Protein AF-A0A519PKG3-F1 (afdb_monomer)

Radius of gyration: 32.28 Å; Cα contacts (8 Å, |Δi|>4): 278; chains: 1; bounding box: 69×27×103 Å

Solvent-accessible surface area (backbone atoms only — not comparable to full-atom values): 12908 Å² total; per-residue (Å²): 133,55,73,67,53,54,51,46,27,53,50,30,43,50,53,39,48,53,52,44,51,49,43,50,50,53,38,64,75,35,68,84,43,87,82,62,65,50,59,44,69,46,70,46,79,36,66,55,98,88,40,82,60,27,41,43,61,76,46,57,41,67,73,72,56,71,65,60,49,53,50,49,38,48,51,41,20,49,51,40,53,50,50,55,51,49,55,55,48,50,57,54,51,59,68,40,48,51,78,90,39,87,84,16,58,55,36,45,55,54,52,31,56,52,29,46,52,56,19,65,78,40,73,83,43,63,69,40,49,50,51,26,51,51,43,48,50,51,47,52,54,49,52,50,53,45,54,53,50,49,50,52,52,50,54,52,50,54,53,50,49,48,56,46,38,55,50,45,36,53,40,27,46,53,43,32,54,35,24,54,51,23,21,54,23,53,76,71,69,45,80,31,50,69,49,51,40,54,35,50,53,47,50,54,56,42,14,50,74,39,63,59,42,78,43,81,39,96,67,37,43,50,33,33,21,36,81,90,63,53,73,37,25,61,88,56,49,45,82,70,85,128

Structure (mmCIF, N/CA/C/O backbone):
data_AF-A0A519PKG3-F1
#
_entry.id   AF-A0A519PKG3-F1
#
loop_
_atom_site.group_PDB
_atom_site.id
_atom_site.type_symbol
_atom_site.label_atom_id
_atom_site.label_alt_id
_atom_site.label_comp_id
_atom_site.label_asym_id
_atom_site.label_entity_id
_atom_site.label_seq_id
_atom_site.pdbx_PDB_ins_code
_atom_site.Cartn_x
_atom_site.Cartn_y
_atom_site.Cartn_z
_atom_site.occupancy
_atom_site.B_iso_or_equiv
_atom_site.auth_seq_id
_atom_site.auth_comp_id
_atom_site.auth_asym_id
_atom_site.auth_atom_id
_atom_site.pdbx_PDB_model_num
ATOM 1 N N . MET A 1 1 ? -38.457 -11.941 46.087 1.00 62.56 1 MET A N 1
ATOM 2 C CA . MET A 1 1 ? -37.784 -10.781 45.460 1.00 62.56 1 MET A CA 1
ATOM 3 C C . MET A 1 1 ? -38.172 -9.530 46.231 1.00 62.56 1 MET A C 1
ATOM 5 O O . MET A 1 1 ? -39.359 -9.345 46.461 1.00 62.56 1 MET A O 1
ATOM 9 N N . SER A 1 2 ? -37.214 -8.719 46.686 1.00 83.69 2 SER A N 1
ATOM 10 C CA . SER A 1 2 ? -37.512 -7.423 47.317 1.00 83.69 2 SER A CA 1
ATOM 11 C C . SER A 1 2 ? -37.821 -6.364 46.250 1.00 83.69 2 SER A C 1
ATOM 13 O O . SER A 1 2 ? -37.373 -6.491 45.110 1.00 83.69 2 SER A O 1
ATOM 15 N N . VAL A 1 3 ? -38.538 -5.295 46.613 1.00 84.44 3 VAL A N 1
ATOM 16 C CA . VAL A 1 3 ? -38.772 -4.137 45.723 1.00 84.44 3 VAL A CA 1
ATOM 17 C C . VAL A 1 3 ? -37.447 -3.575 45.194 1.00 84.44 3 VAL A C 1
ATOM 19 O O . VAL A 1 3 ? -37.335 -3.267 44.013 1.00 84.44 3 VAL A O 1
ATOM 22 N N . THR A 1 4 ? -36.404 -3.545 46.026 1.00 84.38 4 THR A N 1
ATOM 23 C CA . THR A 1 4 ? -35.046 -3.137 45.638 1.00 84.38 4 THR A CA 1
ATOM 24 C C . THR A 1 4 ? -34.471 -3.994 44.507 1.00 84.38 4 THR A C 1
ATOM 26 O O . THR A 1 4 ? -33.866 -3.463 43.584 1.00 84.38 4 THR A O 1
ATOM 29 N N . SER A 1 5 ? -34.687 -5.313 44.535 1.00 82.75 5 SER A N 1
ATOM 30 C CA . SER A 1 5 ? -34.236 -6.220 43.470 1.00 82.75 5 SER A CA 1
ATOM 31 C C . SER A 1 5 ? -34.992 -5.984 42.158 1.00 82.75 5 SER A C 1
ATOM 33 O O . SER A 1 5 ? -34.378 -5.995 41.095 1.00 82.75 5 SER A O 1
ATOM 35 N N . ILE A 1 6 ? -36.293 -5.682 42.224 1.00 86.25 6 ILE A N 1
ATOM 36 C CA . ILE A 1 6 ? -37.096 -5.328 41.043 1.00 86.25 6 ILE A CA 1
ATOM 37 C C . ILE A 1 6 ? -36.614 -4.001 40.440 1.00 86.25 6 ILE A C 1
ATOM 39 O O . ILE A 1 6 ? -36.414 -3.915 39.230 1.00 86.25 6 ILE A O 1
ATOM 43 N N . LEU A 1 7 ? -36.378 -2.986 41.277 1.00 88.88 7 LEU A N 1
ATOM 44 C CA . LEU A 1 7 ? -35.877 -1.680 40.839 1.00 88.88 7 LEU A CA 1
ATOM 45 C C . LEU A 1 7 ? -34.474 -1.777 40.226 1.00 88.88 7 LEU A C 1
ATOM 47 O O . LEU A 1 7 ? -34.221 -1.163 39.193 1.00 88.88 7 LEU A O 1
ATOM 51 N N . ASN A 1 8 ? -33.584 -2.591 40.800 1.00 87.62 8 ASN A N 1
ATOM 52 C CA . ASN A 1 8 ? -32.258 -2.839 40.231 1.00 87.62 8 ASN A CA 1
ATOM 53 C C . ASN A 1 8 ? -32.335 -3.538 38.867 1.00 87.62 8 ASN A C 1
ATOM 55 O O . ASN A 1 8 ? -31.636 -3.139 37.934 1.00 87.62 8 ASN A O 1
ATOM 59 N N . ASN A 1 9 ? -33.215 -4.531 38.714 1.00 88.81 9 ASN A N 1
ATOM 60 C CA . ASN A 1 9 ? -33.427 -5.204 37.431 1.00 88.81 9 ASN A CA 1
ATOM 61 C C . ASN A 1 9 ? -33.976 -4.236 36.373 1.00 88.81 9 ASN A C 1
ATOM 63 O O . ASN A 1 9 ? -33.498 -4.227 35.241 1.00 88.81 9 ASN A O 1
ATOM 67 N N . ALA A 1 10 ? -34.940 -3.387 36.741 1.00 90.44 10 ALA A N 1
ATOM 68 C CA . ALA A 1 10 ? -35.485 -2.372 35.843 1.00 90.44 10 ALA A CA 1
ATOM 69 C C . ALA A 1 10 ? -34.426 -1.332 35.436 1.00 90.44 10 ALA A C 1
ATOM 71 O O . ALA A 1 10 ? -34.317 -0.996 34.258 1.00 90.44 10 ALA A O 1
ATOM 72 N N . ASN A 1 11 ? -33.611 -0.863 36.387 1.00 93.19 11 ASN A N 1
ATOM 73 C CA . ASN A 1 11 ? -32.558 0.118 36.131 1.00 93.19 11 ASN A CA 1
ATOM 74 C C . ASN A 1 11 ? -31.465 -0.440 35.206 1.00 93.19 11 ASN A C 1
ATOM 76 O O . ASN A 1 11 ? -31.121 0.169 34.196 1.00 93.19 11 ASN A O 1
ATOM 80 N N . THR A 1 12 ? -30.956 -1.634 35.514 1.00 93.75 12 THR A N 1
ATOM 81 C CA . THR A 1 12 ? -29.934 -2.299 34.689 1.00 93.75 12 THR A CA 1
ATOM 82 C C . THR A 1 12 ? -30.460 -2.645 33.293 1.00 93.75 12 THR A C 1
ATOM 84 O O . THR A 1 12 ? -29.767 -2.415 32.302 1.00 93.75 12 THR A O 1
ATOM 87 N N . GLY A 1 13 ? -31.719 -3.085 33.187 1.00 93.75 13 GLY A N 1
ATOM 88 C CA . GLY A 1 13 ? -32.400 -3.290 31.907 1.00 93.75 13 GLY A CA 1
ATOM 89 C C . GLY A 1 13 ? -32.526 -2.011 31.076 1.00 93.75 13 GLY A C 1
ATOM 90 O O . GLY A 1 13 ? -32.242 -2.030 29.878 1.00 93.75 13 GLY A O 1
ATOM 91 N N . LEU A 1 14 ? -32.888 -0.885 31.701 1.00 94.88 14 LEU A N 1
ATOM 92 C CA . LEU A 1 14 ? -32.986 0.407 31.020 1.00 94.88 14 LEU A CA 1
ATOM 93 C C . LEU A 1 14 ? -31.620 0.887 30.505 1.00 94.88 14 LEU A C 1
ATOM 95 O O . LEU A 1 14 ? -31.522 1.309 29.354 1.00 94.88 14 LEU A O 1
ATOM 99 N N . ILE A 1 15 ? -30.563 0.781 31.317 1.00 94.38 15 ILE A N 1
ATOM 100 C CA . ILE A 1 15 ? -29.193 1.157 30.922 1.00 94.38 15 ILE A CA 1
ATOM 101 C C . ILE A 1 15 ? -28.700 0.288 29.752 1.00 94.38 15 ILE A C 1
ATOM 103 O O . ILE A 1 15 ? -28.111 0.802 28.793 1.00 94.38 15 ILE A O 1
ATOM 107 N N . ALA A 1 16 ? -28.967 -1.022 29.795 1.00 94.12 16 ALA A N 1
ATOM 108 C CA . ALA A 1 16 ? -28.623 -1.936 28.710 1.00 94.12 16 ALA A CA 1
ATOM 109 C C . ALA A 1 16 ? -29.370 -1.581 27.413 1.00 94.12 16 ALA A C 1
ATOM 111 O O . ALA A 1 16 ? -28.740 -1.461 26.359 1.00 94.12 16 ALA A O 1
ATOM 112 N N . ALA A 1 17 ? -30.679 -1.322 27.493 1.00 95.56 17 ALA A N 1
ATOM 113 C CA . ALA A 1 17 ? -31.493 -0.912 26.350 1.00 95.56 17 ALA A CA 1
ATOM 114 C C . ALA A 1 17 ? -31.027 0.428 25.754 1.00 95.56 17 ALA A C 1
ATOM 116 O O . ALA A 1 17 ? -30.885 0.542 24.539 1.00 95.56 17 ALA A O 1
ATOM 117 N N . GLN A 1 18 ? -30.711 1.427 26.587 1.00 95.38 18 GLN A N 1
ATOM 118 C CA . GLN A 1 18 ? -30.149 2.705 26.131 1.00 95.38 18 GLN A CA 1
ATOM 119 C C . GLN A 1 18 ? -28.819 2.515 25.391 1.00 95.38 18 GLN A C 1
ATOM 121 O O . GLN A 1 18 ? -28.585 3.138 24.355 1.00 95.38 18 GLN A O 1
ATOM 126 N N . THR A 1 19 ? -27.952 1.633 25.892 1.00 94.12 19 THR A N 1
ATOM 127 C CA . THR A 1 19 ? -26.668 1.326 25.247 1.00 94.12 19 THR A CA 1
ATOM 128 C C . THR A 1 19 ? -26.866 0.615 23.909 1.00 94.12 19 THR A C 1
ATOM 130 O O . THR A 1 19 ? -26.226 0.978 22.924 1.00 94.12 19 THR A O 1
ATOM 133 N N . GLN A 1 20 ? -27.790 -0.344 23.830 1.00 94.88 20 GLN A N 1
ATOM 134 C CA . GLN A 1 20 ? -28.131 -1.012 22.572 1.00 94.88 20 GLN A CA 1
ATOM 135 C C . GLN A 1 20 ? -28.738 -0.047 21.553 1.00 94.88 20 GLN A C 1
ATOM 137 O O . GLN A 1 20 ? -28.341 -0.075 20.391 1.00 94.88 20 GLN A O 1
ATOM 142 N N . LEU A 1 21 ? -29.640 0.843 21.975 1.00 96.50 21 LEU A N 1
ATOM 143 C CA . LEU A 1 21 ? -30.214 1.871 21.104 1.00 96.50 21 LEU A CA 1
ATOM 144 C C . LEU A 1 21 ? -29.144 2.832 20.582 1.00 96.50 21 LEU A C 1
ATOM 146 O O . LEU A 1 21 ? -29.175 3.175 19.404 1.00 96.50 21 LEU A O 1
ATOM 150 N N . ARG A 1 22 ? -28.159 3.205 21.410 1.00 94.62 22 ARG A N 1
ATOM 151 C CA . ARG A 1 22 ? -26.994 3.983 20.962 1.00 94.62 22 ARG A CA 1
ATOM 152 C C . ARG A 1 22 ? -26.214 3.239 19.877 1.00 94.62 22 ARG A C 1
ATOM 154 O O . ARG A 1 22 ? -25.947 3.810 18.829 1.00 94.62 22 ARG A O 1
ATOM 161 N N . VAL A 1 23 ? -25.914 1.956 20.089 1.00 94.44 23 VAL A N 1
ATOM 162 C CA . VAL A 1 23 ? -25.213 1.111 19.103 1.00 94.44 23 VAL A CA 1
ATOM 163 C C . VAL A 1 23 ? -26.012 0.971 17.802 1.00 94.44 23 VAL A C 1
ATOM 165 O O . VAL A 1 23 ? -25.443 1.030 16.715 1.00 94.44 23 VAL A O 1
ATOM 168 N N . VAL A 1 24 ? -27.333 0.803 17.884 1.00 95.94 24 VAL A N 1
ATOM 169 C CA . VAL A 1 24 ? -28.210 0.765 16.704 1.00 95.94 24 VAL A CA 1
ATOM 170 C C . VAL A 1 24 ? -28.208 2.112 15.984 1.00 95.94 24 VAL A C 1
ATOM 172 O O . VAL A 1 24 ? -28.051 2.133 14.767 1.00 95.94 24 VAL A O 1
ATOM 175 N N . SER A 1 25 ? -28.317 3.223 16.714 1.00 96.19 25 SER A N 1
ATOM 176 C CA . SER A 1 25 ? -28.263 4.577 16.153 1.00 96.19 25 SER A CA 1
ATOM 177 C C . SER A 1 25 ? -26.941 4.838 15.429 1.00 96.19 25 SER A C 1
ATOM 179 O O . SER A 1 25 ? -26.952 5.335 14.304 1.00 96.19 25 SER A O 1
ATOM 181 N N . ASP A 1 26 ? -25.812 4.453 16.031 1.00 93.88 26 ASP A N 1
ATOM 182 C CA . ASP A 1 26 ? -24.484 4.529 15.414 1.00 93.88 26 ASP A CA 1
ATOM 183 C C . ASP A 1 26 ? -24.430 3.729 14.108 1.00 93.88 26 ASP A C 1
ATOM 185 O O . ASP A 1 26 ? -23.971 4.244 13.089 1.00 93.88 26 ASP A O 1
ATOM 189 N N . ASN A 1 27 ? -24.913 2.481 14.135 1.00 95.38 27 ASN A N 1
ATOM 190 C CA . ASN A 1 27 ? -24.916 1.599 12.970 1.00 95.38 27 ASN A CA 1
ATOM 191 C C . ASN A 1 27 ? -25.765 2.167 11.831 1.00 95.38 27 ASN A C 1
ATOM 193 O O . ASN A 1 27 ? -25.329 2.166 10.687 1.00 95.38 27 ASN A O 1
ATOM 197 N N . VAL A 1 28 ? -26.970 2.654 12.138 1.00 96.62 28 VAL A N 1
ATOM 198 C CA . VAL A 1 28 ? -27.883 3.229 11.140 1.00 96.62 28 VAL A CA 1
ATOM 199 C C . VAL A 1 28 ? -27.295 4.505 10.545 1.00 96.62 28 VAL A C 1
ATOM 201 O O . VAL A 1 28 ? -27.316 4.675 9.330 1.00 96.62 28 VAL A O 1
ATOM 204 N N . SER A 1 29 ? -26.720 5.372 11.379 1.00 95.25 29 SER A N 1
ATOM 205 C CA . SER A 1 29 ? -26.153 6.649 10.928 1.00 95.25 29 SER A CA 1
ATOM 206 C C . SER A 1 29 ? -24.938 6.466 10.018 1.00 95.25 29 SER A C 1
ATOM 208 O O . SER A 1 29 ? -24.688 7.305 9.160 1.00 95.25 29 SER A O 1
ATOM 210 N N . ASN A 1 30 ? -24.193 5.369 10.187 1.00 92.38 30 ASN A N 1
ATOM 211 C CA . ASN A 1 30 ? -22.950 5.111 9.461 1.00 92.38 30 ASN A CA 1
ATOM 212 C C . ASN A 1 30 ? -23.037 3.938 8.477 1.00 92.38 30 ASN A C 1
ATOM 214 O O . ASN A 1 30 ? -22.016 3.530 7.932 1.00 92.38 30 ASN A O 1
ATOM 218 N N . VAL A 1 31 ? -24.232 3.399 8.216 1.00 92.56 31 VAL A N 1
ATOM 219 C CA . VAL A 1 31 ? -24.402 2.220 7.346 1.00 92.56 31 VAL A CA 1
ATOM 220 C C . VAL A 1 31 ? -23.850 2.437 5.931 1.00 92.56 31 VAL A C 1
ATOM 222 O O . VAL A 1 31 ? -23.391 1.492 5.300 1.00 92.56 31 VAL A O 1
ATOM 225 N N . ASN A 1 32 ? -23.858 3.686 5.457 1.00 92.62 32 ASN A N 1
ATOM 226 C CA . ASN A 1 32 ? -23.347 4.080 4.143 1.00 92.62 32 ASN A CA 1
ATOM 227 C C . ASN A 1 32 ? -21.952 4.726 4.205 1.00 92.62 32 ASN A C 1
ATOM 229 O O . ASN A 1 32 ? -21.468 5.215 3.187 1.00 92.62 32 ASN A O 1
ATOM 233 N N . THR A 1 33 ? -21.311 4.764 5.376 1.00 89.56 33 THR A N 1
ATOM 234 C CA . THR A 1 33 ? -19.951 5.291 5.523 1.00 89.56 33 THR A CA 1
ATOM 235 C C . THR A 1 33 ? -18.956 4.208 5.091 1.00 89.56 33 THR A C 1
ATOM 237 O O . THR A 1 33 ? -18.929 3.137 5.706 1.00 89.56 33 THR A O 1
ATOM 240 N N . PRO A 1 34 ? -18.121 4.440 4.059 1.00 85.06 34 PRO A N 1
ATOM 241 C CA . PRO A 1 34 ? -17.114 3.470 3.640 1.00 85.06 34 PRO A CA 1
ATOM 242 C C . PRO A 1 34 ? -16.191 3.070 4.796 1.00 85.06 34 PRO A C 1
ATOM 244 O O . PRO A 1 34 ? -15.760 3.915 5.577 1.00 85.06 34 PRO A O 1
ATOM 247 N N . GLY A 1 35 ? -15.901 1.773 4.911 1.00 82.62 35 GLY A N 1
ATOM 248 C CA . GLY A 1 35 ? -15.069 1.228 5.989 1.00 82.62 35 GLY A CA 1
ATOM 249 C C . GLY A 1 35 ? -15.764 1.121 7.352 1.00 82.62 35 GLY A C 1
ATOM 250 O O . GLY A 1 35 ? 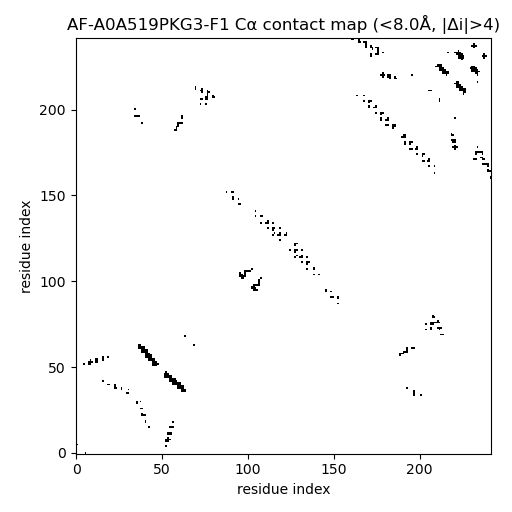-15.145 0.656 8.308 1.00 82.62 35 GLY A O 1
ATOM 251 N N . TYR A 1 36 ? -17.041 1.508 7.477 1.00 88.38 36 TYR A N 1
ATOM 252 C CA . TYR A 1 36 ? -17.773 1.316 8.725 1.00 88.38 36 TYR A CA 1
ATOM 253 C C . TYR A 1 36 ? -18.010 -0.167 9.010 1.00 88.38 36 TYR A C 1
ATOM 255 O O . TYR A 1 36 ? -18.483 -0.925 8.162 1.00 88.38 36 TYR A O 1
ATOM 263 N N . VAL A 1 37 ? -17.736 -0.568 10.250 1.00 90.62 37 VAL A N 1
ATOM 264 C CA . VAL A 1 37 ? -17.952 -1.933 10.718 1.00 90.62 37 VAL A CA 1
ATOM 265 C C . VAL A 1 37 ? -19.091 -1.948 11.723 1.00 90.62 37 VAL A C 1
ATOM 267 O O . VAL A 1 37 ? -19.074 -1.226 12.721 1.00 90.62 37 VAL A O 1
ATOM 270 N N . ARG A 1 38 ? -20.080 -2.814 11.481 1.00 93.62 38 ARG A N 1
ATOM 271 C CA . ARG A 1 38 ? -21.239 -2.958 12.363 1.00 93.62 38 ARG A CA 1
ATOM 272 C C . ARG A 1 38 ? -20.795 -3.282 13.789 1.00 93.62 38 ARG A C 1
ATOM 274 O O . ARG A 1 38 ? -20.069 -4.246 14.017 1.00 93.62 38 ARG A O 1
ATOM 281 N N . LYS A 1 39 ? -21.319 -2.540 14.756 1.00 94.25 39 LYS A N 1
ATOM 282 C CA . LYS A 1 39 ? -21.124 -2.766 16.190 1.00 94.25 39 LYS A CA 1
ATOM 283 C C . LYS A 1 39 ? -22.220 -3.666 16.767 1.00 94.25 39 LYS A C 1
ATOM 285 O O . LYS A 1 39 ? -23.384 -3.582 16.366 1.00 94.25 39 LYS A O 1
ATOM 290 N N . VAL A 1 40 ? -21.859 -4.497 17.742 1.00 94.38 40 VAL A N 1
ATOM 291 C CA . VAL A 1 40 ? -22.762 -5.372 18.504 1.00 94.38 40 VAL A CA 1
ATOM 292 C C . VAL A 1 40 ? -22.502 -5.177 19.995 1.00 94.38 40 VAL A C 1
ATOM 294 O O . VAL A 1 40 ? -21.373 -5.343 20.451 1.00 94.38 40 VAL A O 1
ATOM 297 N N . ALA A 1 41 ? -23.549 -4.833 20.745 1.00 93.94 41 ALA A N 1
ATOM 298 C CA . ALA A 1 41 ? -23.534 -4.821 22.205 1.00 93.94 41 ALA A CA 1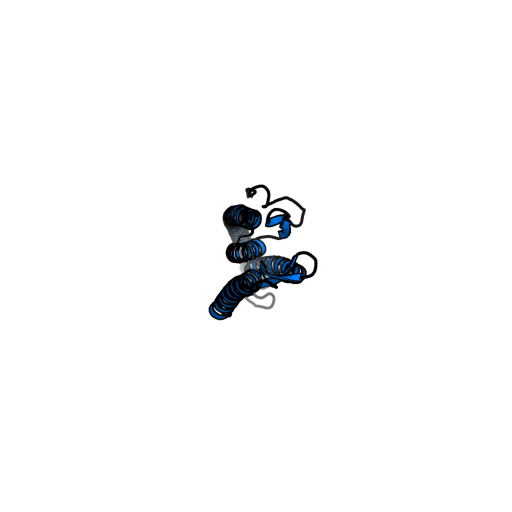
ATOM 299 C C . ALA A 1 41 ? -23.911 -6.217 22.721 1.00 93.94 41 ALA A C 1
ATOM 301 O O . ALA A 1 41 ? -25.055 -6.645 22.566 1.00 93.94 41 ALA A O 1
ATOM 302 N N . ASP A 1 42 ? -22.953 -6.921 23.323 1.00 92.06 42 ASP A N 1
ATOM 303 C CA . ASP A 1 42 ? -23.195 -8.226 23.936 1.00 92.06 42 ASP A CA 1
ATOM 304 C C . ASP A 1 42 ? -23.784 -8.003 25.343 1.00 92.06 42 ASP A C 1
ATOM 306 O O . ASP A 1 42 ? -23.136 -7.409 26.207 1.00 92.06 42 ASP A O 1
ATOM 310 N N . GLN A 1 43 ? -25.021 -8.458 25.563 1.00 92.50 43 GLN A N 1
ATOM 311 C CA . GLN A 1 43 ? -25.704 -8.407 26.858 1.00 92.50 43 GLN A CA 1
ATOM 312 C C . GLN A 1 43 ? -25.642 -9.773 27.545 1.00 92.50 43 GLN A C 1
ATOM 314 O O . GLN A 1 43 ? -25.908 -10.797 26.916 1.00 92.50 43 GLN A O 1
ATOM 319 N N . VAL A 1 44 ? -25.374 -9.783 28.848 1.00 92.62 44 VAL A N 1
ATOM 320 C CA . VAL A 1 44 ? -25.451 -10.981 29.693 1.00 92.62 44 VAL A CA 1
ATOM 321 C C . VAL A 1 44 ? -26.444 -10.778 30.830 1.00 92.62 44 VAL A C 1
ATOM 323 O O . VAL A 1 44 ? -26.683 -9.657 31.282 1.00 92.62 44 VAL A O 1
ATOM 326 N N . ALA A 1 45 ? -27.037 -11.876 31.292 1.00 91.31 45 ALA A N 1
ATOM 327 C CA . ALA A 1 45 ? -27.841 -11.873 32.505 1.00 91.31 45 ALA A CA 1
ATOM 328 C C . ALA A 1 45 ? -26.930 -11.937 33.734 1.00 91.31 45 ALA A C 1
ATOM 330 O O . ALA A 1 45 ? -26.016 -12.760 33.796 1.00 91.31 45 ALA A O 1
ATOM 331 N N . LEU A 1 46 ? -27.215 -11.101 34.727 1.00 87.62 46 LEU A N 1
ATOM 332 C CA . LEU A 1 46 ? -26.599 -11.183 36.042 1.00 87.62 46 LEU A CA 1
ATOM 333 C C . LEU A 1 46 ? -27.456 -12.091 36.923 1.00 87.62 46 LEU A C 1
ATOM 335 O O . LEU A 1 46 ? -28.684 -11.980 36.945 1.00 87.62 46 LEU A O 1
ATOM 339 N N . SER A 1 47 ? -26.818 -12.985 37.673 1.00 86.25 47 SER A N 1
ATOM 340 C CA . SER A 1 47 ? -27.508 -13.848 38.633 1.00 86.25 47 SER A CA 1
ATOM 341 C C . SER A 1 47 ? -26.781 -13.851 39.969 1.00 86.25 47 SER A C 1
ATOM 343 O O . SER A 1 47 ? -25.553 -13.845 40.009 1.00 86.25 47 SER A O 1
ATOM 345 N N . SER A 1 48 ? -27.545 -13.872 41.057 1.00 79.75 48 SER A N 1
ATOM 346 C CA . SER A 1 48 ? -27.032 -14.032 42.414 1.00 79.75 48 SER A CA 1
ATOM 347 C C . SER A 1 48 ? -27.748 -15.208 43.066 1.00 79.75 48 SER A C 1
ATOM 349 O O . SER A 1 48 ? -28.975 -15.228 43.134 1.00 79.75 48 SER A O 1
ATOM 351 N N . GLN A 1 49 ? -26.986 -16.226 43.477 1.00 81.88 49 GLN A N 1
ATOM 352 C CA . GLN A 1 49 ? -27.505 -17.484 44.042 1.00 81.88 49 GLN A CA 1
ATOM 353 C C . GLN A 1 49 ? -28.619 -18.147 43.200 1.00 81.88 49 GLN A C 1
ATOM 355 O O . GLN A 1 49 ? -29.594 -18.667 43.733 1.00 81.88 49 GLN A O 1
ATOM 360 N N . GLY A 1 50 ? -28.499 -18.105 41.867 1.00 78.25 50 GLY A N 1
ATOM 361 C CA . GLY A 1 50 ? -29.486 -18.690 40.947 1.00 78.25 50 GLY A CA 1
ATOM 362 C C . GLY A 1 50 ? -30.737 -17.835 40.705 1.00 78.25 50 GLY A C 1
ATOM 363 O O . GLY A 1 50 ? -31.603 -18.234 39.932 1.00 78.25 50 GLY A O 1
ATOM 364 N N . VAL A 1 51 ? -30.827 -16.646 41.309 1.00 78.81 51 VAL A N 1
ATOM 365 C CA . VAL A 1 51 ? -31.910 -15.681 41.080 1.00 78.81 51 VAL A CA 1
ATOM 366 C C . VAL A 1 51 ? -31.419 -14.563 40.159 1.00 78.81 51 VAL A C 1
ATOM 368 O O . VAL A 1 51 ? -30.338 -14.009 40.363 1.00 78.81 51 VAL A O 1
ATOM 371 N N . GLY A 1 52 ? -32.212 -14.215 39.141 1.00 79.69 52 GLY A N 1
ATOM 372 C CA . GLY A 1 52 ? -31.901 -13.122 38.215 1.00 79.69 52 GLY A CA 1
ATOM 373 C C . GLY A 1 52 ? -31.788 -11.773 38.932 1.00 79.69 52 GLY A C 1
ATOM 374 O O . GLY A 1 52 ? -32.722 -11.340 39.608 1.00 79.69 52 GLY A O 1
ATOM 375 N N . SER A 1 53 ? -30.645 -11.110 38.764 1.00 87.19 53 SER A N 1
ATOM 376 C CA . SER A 1 53 ? -30.273 -9.856 39.434 1.00 87.19 53 SER A CA 1
ATOM 377 C C . SER A 1 53 ? -29.960 -8.724 38.444 1.00 87.19 53 SER A C 1
ATOM 379 O O . SER A 1 53 ? -29.229 -7.790 38.775 1.00 87.19 53 SER A O 1
ATOM 381 N N . GLY A 1 54 ? -30.509 -8.815 37.232 1.00 89.25 54 GLY A N 1
ATOM 382 C CA . GLY A 1 54 ? -30.443 -7.769 36.219 1.00 89.25 54 GLY A CA 1
ATOM 383 C C . GLY A 1 54 ? -29.687 -8.223 34.984 1.00 89.25 54 GLY A C 1
ATOM 384 O O . GLY A 1 54 ? -29.529 -9.420 34.734 1.00 89.25 54 GLY A O 1
ATOM 385 N N . VAL A 1 55 ? -29.241 -7.256 34.193 1.00 93.06 55 VAL A N 1
ATOM 386 C CA . VAL A 1 55 ? -28.483 -7.492 32.961 1.00 93.06 55 VAL A CA 1
ATOM 387 C C . VAL A 1 55 ? -27.356 -6.481 32.837 1.00 93.06 55 VAL A C 1
ATOM 389 O O . VAL A 1 55 ? -27.432 -5.384 33.378 1.00 93.06 55 VAL A O 1
ATOM 392 N N . GLU A 1 56 ? -26.322 -6.827 32.091 1.00 91.75 56 GLU A N 1
ATOM 393 C CA . GLU A 1 56 ? -25.209 -5.925 31.818 1.00 91.75 56 GLU A CA 1
ATOM 394 C C . GLU A 1 56 ? -24.775 -6.068 30.363 1.00 91.75 56 GLU A C 1
ATOM 396 O O . GLU A 1 56 ? -24.804 -7.164 29.802 1.00 91.75 56 GLU A O 1
ATOM 401 N N . VAL A 1 57 ? -24.377 -4.959 29.741 1.00 91.12 57 VAL A N 1
ATOM 402 C CA . VAL A 1 57 ? -23.679 -4.993 28.453 1.00 91.12 57 VAL A CA 1
ATOM 403 C C . VAL A 1 57 ? -22.197 -5.185 28.744 1.00 91.12 57 VAL A C 1
ATOM 405 O O . VAL A 1 57 ? -21.533 -4.255 29.186 1.00 91.12 57 VAL A O 1
ATOM 408 N N . THR A 1 58 ? -21.675 -6.386 28.499 1.00 87.88 58 THR A N 1
ATOM 409 C CA . THR A 1 58 ? -20.290 -6.737 28.859 1.00 87.88 58 THR A CA 1
ATOM 410 C C . THR A 1 58 ? -19.262 -6.106 27.938 1.00 87.88 58 THR A C 1
ATOM 412 O O . THR A 1 58 ? -18.118 -5.902 28.328 1.00 87.88 58 THR A O 1
ATOM 415 N N . ARG A 1 59 ? -19.639 -5.880 26.674 1.00 87.81 59 ARG A N 1
ATOM 416 C CA . ARG A 1 59 ? -18.773 -5.258 25.671 1.00 87.81 59 ARG A CA 1
ATOM 417 C C . ARG A 1 59 ? -19.567 -4.787 24.464 1.00 87.81 59 ARG A C 1
ATOM 419 O O . ARG A 1 59 ? -20.586 -5.378 24.104 1.00 87.81 59 ARG A O 1
ATOM 426 N N . ILE A 1 60 ? -19.019 -3.784 23.790 1.00 91.56 60 ILE A N 1
ATOM 427 C CA . ILE A 1 60 ? -19.362 -3.437 22.414 1.00 91.56 60 ILE A CA 1
ATOM 428 C C . ILE A 1 60 ? -18.223 -3.961 21.547 1.00 91.56 60 ILE A C 1
ATOM 430 O O . ILE A 1 60 ? -17.061 -3.659 21.803 1.00 91.56 60 ILE A O 1
ATOM 434 N N . ARG A 1 61 ? -18.545 -4.783 20.552 1.00 90.44 61 ARG A N 1
ATOM 435 C CA . ARG A 1 61 ? -17.561 -5.363 19.633 1.00 90.44 61 ARG A CA 1
ATOM 436 C C . ARG A 1 61 ? -17.929 -5.076 18.192 1.00 90.44 61 ARG A C 1
ATOM 438 O O . ARG A 1 61 ? -19.108 -4.952 17.858 1.00 90.44 61 ARG A O 1
ATOM 445 N N . LEU A 1 62 ? -16.927 -5.069 17.331 1.00 92.19 62 LEU A N 1
ATOM 446 C CA . LEU A 1 62 ? -17.137 -5.079 15.893 1.00 92.19 62 LEU A CA 1
ATOM 447 C C . LEU A 1 62 ? -17.607 -6.470 15.426 1.00 92.19 62 LEU A C 1
ATOM 449 O O . LEU A 1 62 ? -17.140 -7.509 15.901 1.00 92.19 62 LEU A O 1
ATOM 453 N N . ALA A 1 63 ? -18.567 -6.502 14.507 1.00 91.88 63 ALA A N 1
ATOM 454 C CA . ALA A 1 63 ? -19.035 -7.705 13.834 1.00 91.88 63 ALA A CA 1
ATOM 455 C C . ALA A 1 63 ? -18.129 -7.998 12.633 1.00 91.88 63 ALA A C 1
ATOM 457 O O . ALA A 1 63 ? -18.494 -7.732 11.491 1.00 91.88 63 ALA A O 1
ATOM 458 N N . THR A 1 64 ? -16.936 -8.520 12.912 1.00 88.44 64 THR A N 1
ATOM 459 C CA . THR A 1 64 ? -15.938 -8.874 11.897 1.00 88.44 64 THR A CA 1
ATOM 460 C C . THR A 1 64 ? -15.728 -10.378 11.804 1.00 88.44 64 THR A C 1
ATOM 462 O O . THR A 1 64 ? -15.822 -11.107 12.796 1.00 88.44 64 THR A O 1
ATOM 465 N N . ASP A 1 65 ? -15.385 -10.833 10.601 1.00 91.06 65 ASP A N 1
ATOM 466 C CA . ASP A 1 65 ? -14.774 -12.137 10.380 1.00 91.06 65 ASP A CA 1
ATOM 467 C C . ASP A 1 65 ? -13.272 -11.931 10.158 1.00 91.06 65 ASP A C 1
ATOM 469 O O . ASP A 1 65 ? -12.841 -11.311 9.185 1.00 91.06 65 ASP A O 1
ATOM 473 N N . ARG A 1 66 ? -12.468 -12.449 11.089 1.00 88.00 66 ARG A N 1
ATOM 474 C CA . ARG A 1 66 ? -11.009 -12.288 11.066 1.00 88.00 66 ARG A CA 1
ATOM 475 C C . ARG A 1 66 ? -10.352 -12.961 9.856 1.00 88.00 66 ARG A C 1
ATOM 477 O O . ARG A 1 66 ? -9.310 -12.499 9.405 1.00 88.00 66 ARG A O 1
ATOM 484 N N . PHE A 1 67 ? -10.922 -14.060 9.363 1.00 91.12 67 PHE A N 1
ATOM 485 C CA . PHE A 1 67 ? -10.378 -14.800 8.228 1.00 91.12 67 PHE A CA 1
ATOM 486 C C . PHE A 1 67 ? -10.695 -14.070 6.932 1.00 91.12 67 PHE A C 1
ATOM 488 O O . PHE A 1 67 ? -9.810 -13.917 6.094 1.00 91.12 67 PHE A O 1
ATOM 495 N N . LEU A 1 68 ? -11.919 -13.548 6.808 1.00 92.62 68 LEU A N 1
ATOM 496 C CA . LEU A 1 68 ? -12.288 -12.691 5.686 1.00 92.62 68 LEU A CA 1
ATOM 497 C C . LEU A 1 68 ? -11.437 -11.417 5.658 1.00 92.62 68 LEU A C 1
ATOM 499 O O . LEU A 1 68 ? -10.939 -11.045 4.602 1.00 92.62 68 LEU A O 1
ATOM 503 N N . GLN A 1 69 ? -11.216 -10.784 6.814 1.00 91.19 69 GLN A N 1
ATOM 504 C CA . GLN A 1 69 ? -10.359 -9.603 6.907 1.00 91.19 69 GLN A CA 1
ATOM 505 C C . GLN A 1 69 ? -8.918 -9.921 6.490 1.00 91.19 69 GLN A C 1
ATOM 507 O O . GLN A 1 69 ? -8.348 -9.209 5.671 1.00 91.19 69 GLN A O 1
ATOM 512 N N . ALA A 1 70 ? -8.336 -11.015 6.991 1.00 92.31 70 ALA A N 1
ATOM 513 C CA . ALA A 1 70 ? -6.989 -11.429 6.600 1.00 92.31 70 ALA A CA 1
ATOM 514 C C . ALA A 1 70 ? -6.881 -11.731 5.093 1.00 92.31 70 ALA A C 1
ATOM 516 O O . ALA A 1 70 ? -5.913 -11.320 4.453 1.00 92.31 70 ALA A O 1
ATOM 517 N N . ALA A 1 71 ? -7.883 -12.404 4.517 1.00 94.56 71 ALA A N 1
ATOM 518 C CA . ALA A 1 71 ? -7.944 -12.661 3.081 1.00 94.56 71 ALA A CA 1
ATOM 519 C C . ALA A 1 71 ? -8.058 -11.358 2.273 1.00 94.56 71 ALA A C 1
ATOM 521 O O . ALA A 1 71 ? -7.365 -11.204 1.271 1.00 94.56 71 ALA A O 1
ATOM 522 N N . SER A 1 72 ? -8.876 -10.407 2.734 1.00 94.31 72 SER A N 1
ATOM 523 C CA . SER A 1 72 ? -9.034 -9.089 2.111 1.00 94.31 72 SER A CA 1
ATOM 524 C C . SER A 1 72 ? -7.729 -8.294 2.115 1.00 94.31 72 SER A C 1
ATOM 526 O O . SER A 1 72 ? -7.346 -7.757 1.082 1.00 94.31 72 SER A O 1
ATOM 528 N N . LEU A 1 73 ? -7.018 -8.256 3.246 1.00 94.50 73 LEU A N 1
ATOM 529 C CA . LEU A 1 73 ? -5.724 -7.574 3.357 1.00 94.50 73 LEU A CA 1
ATOM 530 C C . LEU A 1 73 ? -4.700 -8.171 2.385 1.00 94.50 73 LEU A C 1
ATOM 532 O O . LEU A 1 73 ? -4.075 -7.436 1.628 1.00 94.50 73 LEU A O 1
ATOM 536 N N . SER A 1 74 ? -4.590 -9.502 2.346 1.00 94.00 74 SER A N 1
ATOM 537 C CA . SER A 1 74 ? -3.667 -10.191 1.437 1.00 94.00 74 SER A CA 1
ATOM 538 C C . SER A 1 74 ? -4.013 -9.954 -0.037 1.00 94.00 74 SER A C 1
ATOM 540 O O . SER A 1 74 ? -3.122 -9.678 -0.841 1.00 94.00 74 SER A O 1
ATOM 542 N N . ALA A 1 75 ? -5.298 -10.014 -0.396 1.00 95.88 75 ALA A N 1
ATOM 543 C CA . ALA A 1 75 ? -5.755 -9.736 -1.753 1.00 95.88 75 ALA A CA 1
ATOM 544 C C . ALA A 1 75 ? -5.508 -8.274 -2.156 1.00 95.88 75 ALA A C 1
ATOM 546 O O . ALA A 1 75 ? -5.114 -8.021 -3.292 1.00 95.88 75 ALA A O 1
ATOM 547 N N . ASN A 1 76 ? -5.691 -7.326 -1.231 1.00 95.44 76 ASN A N 1
ATOM 548 C CA . ASN A 1 76 ? -5.416 -5.910 -1.465 1.00 95.44 76 ASN A CA 1
ATOM 549 C C . ASN A 1 76 ? -3.922 -5.672 -1.731 1.00 95.44 76 ASN A C 1
ATOM 551 O O . ASN A 1 76 ? -3.571 -5.095 -2.756 1.00 95.44 76 ASN A O 1
ATOM 555 N N . SER A 1 77 ? -3.036 -6.210 -0.883 1.00 95.12 77 SER A N 1
ATOM 556 C CA . SER A 1 77 ? -1.584 -6.123 -1.092 1.00 95.12 77 SER A CA 1
ATOM 557 C C . SER A 1 77 ? -1.146 -6.717 -2.431 1.00 95.12 77 SER A C 1
ATOM 559 O O . SER A 1 77 ? -0.292 -6.153 -3.119 1.00 95.12 77 SER A O 1
ATOM 561 N N . GLU A 1 78 ? -1.733 -7.848 -2.831 1.00 96.00 78 GLU A N 1
ATOM 562 C CA . GLU A 1 78 ? -1.468 -8.459 -4.134 1.00 96.00 78 GLU A CA 1
ATOM 563 C C . GLU A 1 78 ? -1.944 -7.569 -5.286 1.00 96.00 78 GLU A C 1
ATOM 565 O O . GLU A 1 78 ? -1.177 -7.291 -6.208 1.00 96.00 78 GLU A O 1
ATOM 570 N N . ALA A 1 79 ? -3.191 -7.100 -5.226 1.00 97.56 79 ALA A N 1
ATOM 571 C CA . ALA A 1 79 ? -3.792 -6.273 -6.263 1.00 97.56 79 ALA A CA 1
ATOM 572 C C . ALA A 1 79 ? -3.019 -4.963 -6.459 1.00 97.56 79 ALA A C 1
ATOM 574 O O . ALA A 1 79 ?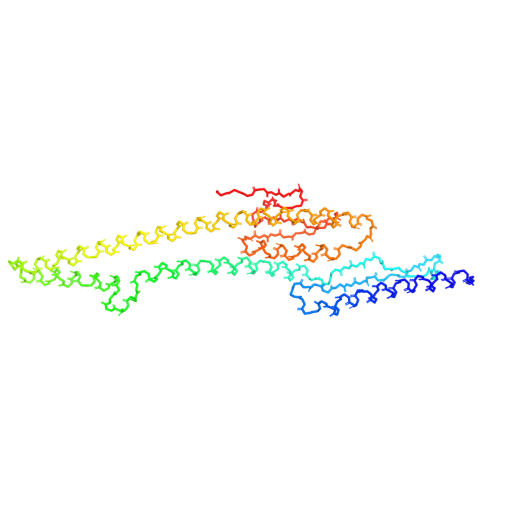 -2.677 -4.624 -7.592 1.00 97.56 79 ALA A O 1
ATOM 575 N N . SER A 1 80 ? -2.665 -4.268 -5.373 1.00 97.19 80 SER A N 1
ATOM 576 C CA . SER A 1 80 ? -1.847 -3.052 -5.425 1.00 97.19 80 SER A CA 1
ATOM 577 C C . SER A 1 80 ? -0.476 -3.316 -6.045 1.00 97.19 80 SER A C 1
ATOM 579 O O . SER A 1 80 ? -0.036 -2.564 -6.918 1.00 97.19 80 SER A O 1
ATOM 581 N N . ARG A 1 81 ? 0.178 -4.427 -5.678 1.00 96.06 81 ARG A N 1
ATOM 582 C CA . ARG A 1 81 ? 1.474 -4.808 -6.256 1.00 96.06 81 ARG A CA 1
ATOM 583 C C . ARG A 1 81 ? 1.388 -5.048 -7.762 1.00 96.06 81 ARG A C 1
ATOM 585 O O . ARG A 1 81 ? 2.261 -4.591 -8.500 1.00 96.06 81 ARG A O 1
ATOM 592 N N . GLN A 1 82 ? 0.370 -5.774 -8.221 1.00 98.06 82 GLN A N 1
ATOM 593 C CA . GLN A 1 82 ? 0.195 -6.041 -9.649 1.00 98.06 82 GLN A CA 1
ATOM 594 C C . GLN A 1 82 ? -0.222 -4.785 -10.419 1.00 98.06 82 GLN A C 1
ATOM 596 O O . GLN A 1 82 ? 0.254 -4.587 -11.533 1.00 98.06 82 GLN A O 1
ATOM 601 N N . GLY A 1 83 ? -1.031 -3.909 -9.817 1.00 98.00 83 GLY A N 1
ATOM 602 C CA . GLY A 1 83 ? -1.432 -2.635 -10.416 1.00 98.00 83 GLY A CA 1
ATOM 603 C C . GLY A 1 83 ? -0.239 -1.733 -10.731 1.00 98.00 83 GLY A C 1
ATOM 604 O O . GLY A 1 83 ? -0.094 -1.285 -11.865 1.00 98.00 83 GLY A O 1
ATOM 605 N N . VAL A 1 84 ? 0.669 -1.541 -9.767 1.00 96.94 84 VAL A N 1
ATOM 606 C CA . VAL A 1 84 ? 1.881 -0.726 -9.982 1.00 96.94 84 VAL A CA 1
ATOM 607 C C . VAL A 1 84 ? 2.807 -1.363 -11.023 1.00 96.94 84 VAL A C 1
ATOM 609 O O . VAL A 1 84 ? 3.348 -0.669 -11.880 1.00 96.94 84 VAL A O 1
ATOM 612 N N . ARG A 1 85 ? 2.980 -2.692 -10.998 1.00 96.88 85 ARG A N 1
ATOM 613 C CA . ARG A 1 85 ? 3.789 -3.394 -12.012 1.00 96.88 85 ARG A CA 1
ATOM 614 C C . ARG A 1 85 ? 3.217 -3.235 -13.411 1.00 96.88 85 ARG A C 1
ATOM 616 O O . ARG A 1 85 ? 3.975 -2.969 -14.337 1.00 96.88 85 ARG A O 1
ATOM 623 N N . TYR A 1 86 ? 1.906 -3.400 -13.551 1.00 98.06 86 TYR A N 1
ATOM 624 C CA . TYR A 1 86 ? 1.209 -3.202 -14.813 1.00 98.06 86 TYR A CA 1
ATOM 625 C C . TYR A 1 86 ? 1.457 -1.792 -15.353 1.00 98.06 86 TYR A C 1
ATOM 627 O O . TYR A 1 86 ? 1.907 -1.664 -16.484 1.00 98.06 86 TYR A O 1
ATOM 635 N N . GLU A 1 87 ? 1.260 -0.754 -14.535 1.00 97.69 87 GLU A N 1
ATOM 636 C CA . GLU A 1 87 ? 1.469 0.642 -14.943 1.00 97.69 87 GLU A CA 1
ATOM 637 C C . GLU A 1 87 ? 2.897 0.888 -15.461 1.00 97.69 87 GLU A C 1
ATOM 639 O O . GLU A 1 87 ? 3.093 1.452 -16.540 1.00 97.69 87 GLU A O 1
ATOM 644 N N . LEU A 1 88 ? 3.910 0.441 -14.711 1.00 97.12 88 LEU A N 1
ATOM 645 C CA . LEU A 1 88 ? 5.310 0.659 -15.080 1.00 97.12 88 LEU A CA 1
ATOM 646 C C . LEU A 1 88 ? 5.712 -0.153 -16.319 1.00 97.12 88 LEU A C 1
ATOM 648 O O . LEU A 1 88 ? 6.426 0.360 -17.184 1.00 97.12 88 LEU A O 1
ATOM 652 N N . TYR A 1 89 ? 5.258 -1.404 -16.432 1.00 96.69 89 TYR A N 1
ATOM 653 C CA . TYR A 1 89 ? 5.555 -2.240 -17.594 1.00 96.69 89 TYR A CA 1
ATOM 654 C C . TYR A 1 89 ? 4.822 -1.786 -18.851 1.00 96.69 89 TYR A C 1
ATOM 656 O O . TYR A 1 89 ? 5.434 -1.801 -19.914 1.00 96.69 89 TYR A O 1
ATOM 664 N N . ASP A 1 90 ? 3.577 -1.327 -18.744 1.00 96.69 90 ASP A N 1
ATOM 665 C CA . ASP A 1 90 ? 2.834 -0.751 -19.867 1.00 96.69 90 ASP A CA 1
ATOM 666 C C . ASP A 1 90 ? 3.551 0.494 -20.407 1.00 96.69 90 ASP A C 1
ATOM 668 O O . ASP A 1 90 ? 3.804 0.617 -21.608 1.00 96.69 90 ASP A O 1
ATOM 672 N N . ARG A 1 91 ? 4.031 1.362 -19.504 1.00 95.88 91 ARG A N 1
ATOM 673 C CA . ARG A 1 91 ? 4.850 2.517 -19.880 1.00 95.88 91 ARG A CA 1
ATOM 674 C C . ARG A 1 91 ? 6.131 2.100 -20.601 1.00 95.88 91 ARG A C 1
ATOM 676 O O . ARG A 1 91 ? 6.446 2.703 -21.621 1.00 95.88 91 ARG A O 1
ATOM 683 N N . ILE A 1 92 ? 6.848 1.078 -20.125 1.00 96.12 92 ILE A N 1
ATOM 684 C CA . ILE A 1 92 ? 8.059 0.560 -20.792 1.00 96.12 92 ILE A CA 1
ATOM 685 C C . ILE A 1 92 ? 7.725 -0.058 -22.154 1.00 96.12 92 ILE A C 1
ATOM 687 O O . ILE A 1 92 ? 8.408 0.227 -23.135 1.00 96.12 92 ILE A O 1
ATOM 691 N N . GLN A 1 93 ? 6.676 -0.874 -22.237 1.00 94.38 93 GLN A N 1
ATOM 692 C CA . GLN A 1 93 ? 6.236 -1.521 -23.472 1.00 94.38 93 GLN A CA 1
ATOM 693 C C . GLN A 1 93 ? 5.880 -0.484 -24.540 1.00 94.38 93 GLN A C 1
ATOM 695 O O . GLN A 1 93 ? 6.298 -0.619 -25.690 1.00 94.38 93 GLN A O 1
ATOM 700 N N . SER A 1 94 ? 5.171 0.581 -24.155 1.00 93.62 94 SER A N 1
ATOM 701 C CA . SER A 1 94 ? 4.762 1.652 -25.071 1.00 93.62 94 SER A CA 1
ATOM 702 C C . SER A 1 94 ? 5.940 2.330 -25.786 1.00 93.62 94 SER A C 1
ATOM 704 O O . SER A 1 94 ? 5.768 2.851 -26.887 1.00 93.62 94 SER A O 1
ATOM 706 N N . LEU A 1 95 ? 7.153 2.275 -25.214 1.00 94.44 95 LEU A N 1
ATOM 707 C CA . LEU A 1 95 ? 8.358 2.873 -25.798 1.00 94.44 95 LEU A CA 1
ATOM 708 C C . LEU A 1 95 ? 8.796 2.202 -27.097 1.00 94.44 95 LEU A C 1
ATOM 710 O O . LEU A 1 95 ? 9.437 2.858 -27.915 1.00 94.44 95 LEU A O 1
ATOM 714 N N . PHE A 1 96 ? 8.467 0.920 -27.262 1.00 93.56 96 PHE A N 1
ATOM 715 C CA . PHE A 1 96 ? 8.837 0.121 -28.428 1.00 93.56 96 PHE A CA 1
ATOM 716 C C . PHE A 1 96 ? 7.832 0.254 -29.583 1.00 93.56 96 PHE A C 1
ATOM 718 O O . PHE A 1 96 ? 8.158 -0.093 -30.721 1.00 93.56 96 PHE A O 1
ATOM 725 N N . GLY A 1 97 ? 6.637 0.792 -29.313 1.00 90.81 97 GLY A N 1
ATOM 726 C CA . GLY A 1 97 ? 5.545 0.888 -30.279 1.00 90.81 97 GLY A CA 1
ATOM 727 C C . GLY A 1 97 ? 4.882 -0.459 -30.583 1.00 90.81 97 GLY A C 1
ATOM 728 O O . GLY A 1 97 ? 5.060 -1.439 -29.861 1.00 90.81 97 GLY A O 1
ATOM 729 N N . ASP A 1 98 ? 4.092 -0.494 -31.656 1.00 88.75 98 ASP A N 1
ATOM 730 C CA . ASP A 1 98 ? 3.447 -1.717 -32.143 1.00 88.75 98 ASP A CA 1
ATOM 731 C C . ASP A 1 98 ? 4.480 -2.631 -32.834 1.00 88.75 98 ASP A C 1
ATOM 733 O O . ASP A 1 98 ? 5.065 -2.210 -33.838 1.00 88.75 98 ASP A O 1
ATOM 737 N N . PRO A 1 99 ? 4.696 -3.874 -32.357 1.00 84.69 99 PRO A N 1
ATOM 738 C CA . PRO A 1 99 ? 5.594 -4.830 -33.005 1.00 84.69 99 PRO A CA 1
ATOM 739 C C . PRO A 1 99 ? 5.203 -5.179 -34.446 1.00 84.69 99 PRO A C 1
ATOM 741 O O . PRO A 1 99 ? 6.075 -5.540 -35.230 1.00 84.69 99 PRO A O 1
ATOM 744 N N . GLY A 1 100 ? 3.914 -5.094 -34.796 1.00 84.12 100 GLY A N 1
ATOM 745 C CA . GLY A 1 100 ? 3.415 -5.312 -36.160 1.00 84.12 100 GLY A CA 1
ATOM 746 C C . GLY A 1 100 ? 3.289 -4.030 -36.988 1.00 84.12 100 GLY A C 1
ATOM 747 O O . GLY A 1 100 ? 2.925 -4.087 -38.163 1.00 84.12 100 GLY A O 1
ATOM 748 N N . GLY A 1 101 ? 3.560 -2.874 -36.382 1.00 84.19 101 GLY A N 1
ATOM 749 C CA . GLY A 1 101 ? 3.422 -1.570 -37.012 1.00 84.19 101 GLY A CA 1
ATOM 750 C C . GLY A 1 101 ? 4.620 -1.203 -37.884 1.00 84.19 101 GLY A C 1
ATOM 751 O O . GLY A 1 101 ? 5.725 -1.718 -37.738 1.00 84.19 101 GLY A O 1
ATOM 752 N N . THR A 1 102 ? 4.432 -0.235 -38.779 1.00 82.44 102 THR A N 1
ATOM 753 C CA . THR A 1 102 ? 5.493 0.222 -39.694 1.00 82.44 102 THR A CA 1
ATOM 754 C C . THR A 1 102 ? 6.414 1.286 -39.093 1.00 82.44 102 THR A C 1
ATOM 756 O O . THR A 1 102 ? 7.408 1.651 -39.716 1.00 82.44 102 THR A O 1
ATOM 759 N N . SER A 1 103 ? 6.115 1.798 -37.896 1.00 78.81 103 SER A N 1
ATOM 760 C CA . SER A 1 103 ? 6.819 2.934 -37.275 1.00 78.81 103 SER A CA 1
ATOM 761 C C . SER A 1 103 ? 7.362 2.656 -35.865 1.00 78.81 103 SER A C 1
ATOM 763 O O . SER A 1 103 ? 7.683 3.603 -35.151 1.00 78.81 103 SER A O 1
ATOM 765 N N . GLY A 1 104 ? 7.417 1.390 -35.441 1.00 87.50 104 GLY A N 1
ATOM 766 C CA . GLY A 1 104 ? 7.939 0.981 -34.133 1.00 87.50 104 GLY A CA 1
ATOM 767 C C . GLY A 1 104 ? 9.443 0.698 -34.144 1.00 87.50 104 GLY A C 1
ATOM 768 O O . GLY A 1 104 ? 10.084 0.678 -35.193 1.00 87.50 104 GLY A O 1
ATOM 769 N N . PHE A 1 105 ? 10.010 0.414 -32.972 1.00 92.50 105 PHE A N 1
ATOM 770 C CA . PHE A 1 105 ? 11.422 0.037 -32.843 1.00 92.50 105 PHE A CA 1
ATOM 771 C C . PHE A 1 105 ? 11.780 -1.162 -33.738 1.00 92.50 105 PHE A C 1
ATOM 773 O O . PHE A 1 105 ? 12.803 -1.171 -34.420 1.00 92.50 105 PHE A O 1
ATOM 780 N N . PHE A 1 106 ? 10.893 -2.158 -33.789 1.00 91.38 106 PHE A N 1
ATOM 781 C CA . PHE A 1 106 ? 11.106 -3.380 -34.560 1.00 91.38 106 PHE A CA 1
ATOM 782 C C . PHE A 1 106 ? 11.118 -3.140 -36.080 1.00 91.38 106 PHE A C 1
ATOM 784 O O . PHE A 1 106 ? 11.947 -3.727 -36.771 1.00 91.38 106 PHE A O 1
ATOM 791 N N . SER A 1 107 ? 10.316 -2.205 -36.607 1.00 91.75 107 SER A N 1
ATOM 792 C CA . SER A 1 107 ? 10.343 -1.890 -38.045 1.00 91.75 107 SER A CA 1
ATOM 793 C C . SER A 1 107 ? 11.632 -1.177 -38.476 1.00 91.75 107 SER A C 1
ATOM 795 O O . SER A 1 107 ? 12.050 -1.282 -39.635 1.00 91.75 107 SER A O 1
ATOM 797 N N . GLN A 1 108 ? 12.308 -0.481 -37.554 1.00 92.00 108 GLN A N 1
ATOM 798 C CA . GLN A 1 108 ? 13.629 0.102 -37.811 1.00 92.00 108 GLN A CA 1
ATOM 799 C C . GLN A 1 108 ? 14.703 -0.983 -37.960 1.00 92.00 108 GLN A C 1
ATOM 801 O O . GLN A 1 108 ? 15.577 -0.859 -38.819 1.00 92.00 108 GLN A O 1
ATOM 806 N N . VAL A 1 109 ? 14.605 -2.069 -37.185 1.00 92.75 109 VAL A N 1
ATOM 807 C CA . VAL A 1 109 ? 15.495 -3.234 -37.312 1.00 92.75 109 VAL A CA 1
ATOM 808 C C . VAL A 1 109 ? 15.335 -3.879 -38.691 1.00 92.75 109 VAL A C 1
ATOM 810 O O . VAL A 1 109 ? 16.328 -4.076 -39.393 1.00 92.75 109 VAL A O 1
ATOM 813 N N . ASP A 1 110 ? 14.097 -4.115 -39.131 1.00 92.50 110 ASP A N 1
ATOM 814 C CA . ASP A 1 110 ? 13.821 -4.652 -40.471 1.00 92.50 110 ASP A CA 1
ATOM 815 C C . ASP A 1 110 ? 14.352 -3.726 -41.577 1.00 92.50 110 ASP A C 1
ATOM 817 O O . ASP A 1 110 ? 14.968 -4.171 -42.550 1.00 92.50 110 ASP A O 1
ATOM 821 N N . SER A 1 111 ? 14.180 -2.412 -41.399 1.00 92.38 111 SER A N 1
ATOM 822 C CA . SER A 1 111 ? 14.653 -1.393 -42.343 1.00 92.38 111 SER A CA 1
ATOM 823 C C . SER A 1 111 ? 16.176 -1.378 -42.498 1.00 92.38 111 SER A C 1
ATOM 825 O O . SER A 1 111 ? 16.671 -1.084 -43.591 1.00 92.38 111 SER A O 1
ATOM 827 N N . ILE A 1 112 ? 16.921 -1.700 -41.435 1.00 95.06 112 ILE A N 1
ATOM 828 C CA . ILE A 1 112 ? 18.382 -1.844 -41.468 1.00 95.06 112 ILE A CA 1
ATOM 829 C C . ILE A 1 112 ? 18.795 -3.083 -42.256 1.00 95.06 112 ILE A C 1
ATOM 831 O O . ILE A 1 112 ? 19.659 -2.996 -43.127 1.00 95.06 112 ILE A O 1
ATOM 835 N N . PHE A 1 113 ? 18.179 -4.237 -41.998 1.00 94.56 113 PHE A N 1
ATOM 836 C CA . PHE A 1 113 ? 18.504 -5.444 -42.760 1.00 94.56 113 PHE A CA 1
ATOM 837 C C . PHE A 1 113 ? 18.199 -5.263 -44.252 1.00 94.56 113 PHE A C 1
ATOM 839 O O . PHE A 1 113 ? 19.010 -5.649 -45.096 1.00 94.56 113 PHE A O 1
ATOM 846 N N . ALA A 1 114 ? 17.091 -4.595 -44.583 1.00 95.00 114 ALA A N 1
ATOM 847 C CA . ALA A 1 114 ? 16.743 -4.263 -45.961 1.00 95.00 114 ALA A CA 1
ATOM 848 C C . ALA A 1 114 ? 17.759 -3.312 -46.626 1.00 95.00 114 ALA A C 1
ATOM 850 O O . ALA A 1 114 ? 18.110 -3.504 -47.794 1.00 95.00 114 ALA A O 1
ATOM 851 N N . SER A 1 115 ? 18.267 -2.299 -45.911 1.00 96.19 115 SER A N 1
ATOM 852 C CA . SER A 1 115 ? 19.262 -1.371 -46.470 1.00 96.19 115 SER A CA 1
ATOM 853 C C . SER A 1 115 ? 20.634 -2.019 -46.649 1.00 96.19 115 SER A C 1
ATOM 855 O O . SER A 1 115 ? 21.282 -1.785 -47.671 1.00 96.19 115 SER A O 1
ATOM 857 N N . PHE A 1 116 ? 21.053 -2.899 -45.735 1.00 96.81 116 PHE A N 1
ATOM 858 C CA . PHE A 1 116 ? 22.270 -3.695 -45.914 1.00 96.81 116 PHE A CA 1
ATOM 859 C C . PHE A 1 116 ? 22.157 -4.680 -47.080 1.00 96.81 116 PHE A C 1
ATOM 861 O O . PHE A 1 116 ? 23.103 -4.787 -47.860 1.00 96.81 116 PHE A O 1
ATOM 868 N N . ALA A 1 117 ? 21.009 -5.344 -47.254 1.00 97.06 117 ALA A N 1
ATOM 869 C CA . ALA A 1 117 ? 20.768 -6.212 -48.408 1.00 97.06 117 ALA A CA 1
ATOM 870 C C . ALA A 1 117 ? 20.867 -5.427 -49.728 1.00 97.06 117 ALA A C 1
ATOM 872 O O . ALA A 1 117 ? 21.620 -5.809 -50.622 1.00 97.06 117 ALA A O 1
ATOM 873 N N . SER A 1 118 ? 20.209 -4.265 -49.809 1.00 95.56 118 SER A N 1
ATOM 874 C CA . SER A 1 118 ? 20.305 -3.367 -50.967 1.00 95.56 118 SER A CA 1
ATOM 875 C C . SER A 1 118 ? 21.743 -2.898 -51.224 1.00 95.56 118 SER A C 1
ATOM 877 O O . SER A 1 118 ? 22.192 -2.851 -52.371 1.00 95.56 118 SER A O 1
ATOM 879 N N . SER A 1 119 ? 22.507 -2.588 -50.174 1.00 95.75 119 SER A N 1
ATOM 880 C CA . SER A 1 119 ? 23.920 -2.221 -50.311 1.00 95.75 119 SER A CA 1
ATOM 881 C C . SER A 1 119 ? 24.811 -3.388 -50.753 1.00 95.75 119 SER A C 1
ATOM 883 O O . SER A 1 119 ? 25.859 -3.134 -51.341 1.00 95.75 119 SER A O 1
ATOM 885 N N . ALA A 1 120 ? 24.441 -4.638 -50.470 1.00 95.75 120 ALA A N 1
ATOM 886 C CA . ALA A 1 120 ? 25.186 -5.819 -50.902 1.00 95.75 120 ALA A CA 1
ATOM 887 C C . ALA A 1 120 ? 24.950 -6.150 -52.386 1.00 95.75 120 ALA A C 1
ATOM 889 O O . ALA A 1 120 ? 25.856 -6.655 -53.044 1.00 95.75 120 ALA A O 1
ATOM 890 N N . GLU A 1 121 ? 23.767 -5.833 -52.922 1.00 96.56 121 GLU A N 1
ATOM 891 C CA . GLU A 1 121 ? 23.458 -5.975 -54.354 1.00 96.56 121 GLU A CA 1
ATOM 892 C C . GLU A 1 121 ? 24.291 -5.036 -55.240 1.00 96.56 121 GLU A C 1
ATOM 894 O O . GLU A 1 121 ? 24.677 -5.415 -56.343 1.00 96.56 121 GLU A O 1
ATOM 899 N N . ASP A 1 122 ? 24.584 -3.822 -54.761 1.00 95.69 122 ASP A N 1
ATOM 900 C CA . ASP A 1 122 ? 25.486 -2.876 -55.431 1.00 95.69 122 ASP A CA 1
ATOM 901 C C . ASP A 1 122 ? 26.464 -2.243 -54.426 1.00 95.69 122 ASP A C 1
ATOM 903 O O . ASP A 1 122 ? 26.246 -1.125 -53.937 1.00 95.69 122 ASP A O 1
ATOM 907 N N . PRO A 1 123 ? 27.582 -2.935 -54.139 1.00 92.44 123 PRO A N 1
ATOM 908 C CA . PRO A 1 123 ? 28.579 -2.473 -53.178 1.00 92.44 123 PRO A CA 1
ATOM 909 C C . PRO A 1 123 ? 29.286 -1.182 -53.595 1.00 92.44 123 PRO A C 1
ATOM 911 O O . PRO A 1 123 ? 29.864 -0.495 -52.748 1.00 92.44 123 PRO A O 1
ATOM 914 N N . THR A 1 124 ? 29.269 -0.831 -54.886 1.00 96.12 124 THR A N 1
ATOM 915 C CA . THR A 1 124 ? 29.955 0.361 -55.406 1.00 96.12 124 THR A CA 1
ATOM 916 C C . THR A 1 124 ? 29.122 1.632 -55.236 1.00 96.12 124 THR A C 1
ATOM 918 O O . THR A 1 124 ? 29.691 2.722 -55.110 1.00 96.12 124 THR A O 1
ATOM 921 N N . SER A 1 125 ? 27.800 1.498 -55.087 1.00 97.56 125 SER A N 1
ATOM 922 C CA . SER A 1 125 ? 26.870 2.607 -54.875 1.00 97.56 125 SER A CA 1
ATOM 923 C C . SER A 1 125 ? 27.091 3.332 -53.544 1.00 97.56 125 SER A C 1
ATOM 925 O O . SER A 1 125 ? 26.726 2.857 -52.468 1.00 97.56 125 SER A O 1
ATOM 927 N N . SER A 1 126 ? 27.654 4.543 -53.619 1.00 96.81 126 SER A N 1
ATOM 928 C CA . SER A 1 126 ? 27.799 5.424 -52.452 1.00 96.81 126 SER A CA 1
ATOM 929 C C . SER A 1 126 ? 26.456 5.762 -51.781 1.00 96.81 126 SER A C 1
ATOM 931 O O . SER A 1 126 ? 26.376 5.636 -50.559 1.00 96.81 126 SER A O 1
ATOM 933 N N . PRO A 1 127 ? 25.378 6.102 -52.525 1.00 96.81 127 PRO A N 1
ATOM 934 C CA . PRO A 1 127 ? 24.072 6.364 -51.918 1.00 96.81 127 PRO A CA 1
ATOM 935 C C . PRO A 1 127 ? 23.510 5.190 -51.104 1.00 96.81 127 PRO A C 1
ATOM 937 O O . PRO A 1 127 ? 22.989 5.415 -50.016 1.00 96.81 127 PRO A O 1
ATOM 940 N N . ARG A 1 128 ? 23.648 3.941 -51.581 1.00 95.62 128 ARG A N 1
ATOM 941 C CA . ARG A 1 128 ? 23.139 2.757 -50.860 1.00 95.62 128 ARG A CA 1
ATOM 942 C C . ARG A 1 128 ? 23.908 2.493 -49.563 1.00 95.62 128 ARG A C 1
ATOM 944 O O . ARG A 1 128 ? 23.290 2.242 -48.532 1.00 95.62 128 ARG A O 1
ATOM 951 N N . ARG A 1 129 ? 25.242 2.621 -49.584 1.00 96.56 129 ARG A N 1
ATOM 952 C CA . ARG A 1 129 ? 26.062 2.522 -48.361 1.00 96.56 129 ARG A CA 1
ATOM 953 C C . ARG A 1 129 ? 25.702 3.612 -47.352 1.00 96.56 129 ARG A C 1
ATOM 955 O O . ARG A 1 129 ? 25.626 3.347 -46.156 1.00 96.56 129 ARG A O 1
ATOM 962 N N . GLN A 1 130 ? 25.467 4.829 -47.837 1.00 96.75 130 GLN A N 1
ATOM 963 C CA . GLN A 1 130 ? 25.109 5.960 -46.991 1.00 96.75 130 GLN A CA 1
ATOM 964 C C . GLN A 1 130 ? 23.722 5.783 -46.344 1.00 96.75 130 GLN A C 1
ATOM 966 O O . GLN A 1 130 ? 23.580 6.069 -45.158 1.00 96.75 130 GLN A O 1
ATOM 971 N N . ASP A 1 131 ? 22.725 5.266 -47.072 1.00 96.00 131 ASP A N 1
ATOM 972 C CA . ASP A 1 131 ? 21.401 4.927 -46.515 1.00 96.00 131 ASP A CA 1
ATOM 973 C C . ASP A 1 131 ? 21.496 3.870 -45.402 1.00 96.00 131 ASP A C 1
ATOM 975 O O . ASP A 1 131 ? 20.899 4.032 -44.335 1.00 96.00 131 ASP A O 1
ATOM 979 N N . ALA A 1 132 ? 22.301 2.820 -45.603 1.00 96.44 132 ALA A N 1
ATOM 980 C CA . ALA A 1 132 ? 22.522 1.792 -44.585 1.00 96.44 132 ALA A CA 1
ATOM 981 C C . ALA A 1 132 ? 23.144 2.364 -43.299 1.00 96.44 132 ALA A C 1
ATOM 983 O O . ALA A 1 132 ? 22.678 2.061 -42.196 1.00 96.44 132 ALA A O 1
ATOM 984 N N . LEU A 1 133 ? 24.144 3.244 -43.431 1.00 96.81 133 LEU A N 1
ATOM 985 C CA . LEU A 1 133 ? 24.749 3.945 -42.294 1.00 96.81 133 LEU A CA 1
ATOM 986 C C . LEU A 1 133 ? 23.741 4.847 -41.570 1.00 96.81 133 LEU A C 1
ATOM 988 O O . LEU A 1 133 ? 23.660 4.793 -40.345 1.00 96.81 133 LEU A O 1
ATOM 992 N N . PHE A 1 134 ? 22.945 5.633 -42.302 1.00 96.50 134 PHE A N 1
ATOM 993 C CA . PHE A 1 134 ? 21.936 6.509 -41.699 1.00 96.50 134 PHE A CA 1
ATOM 994 C C . PHE A 1 134 ? 20.879 5.732 -40.915 1.00 96.50 134 PHE A C 1
ATOM 996 O O . PHE A 1 134 ? 20.571 6.097 -39.782 1.00 96.50 134 PHE A O 1
ATOM 1003 N N . LYS A 1 135 ? 20.351 4.640 -41.476 1.00 96.00 135 LYS A N 1
ATOM 1004 C CA . LYS A 1 135 ? 19.365 3.796 -40.782 1.00 96.00 135 LYS A CA 1
ATOM 1005 C C . LYS A 1 135 ? 19.953 3.126 -39.545 1.00 96.00 135 LYS A C 1
ATOM 1007 O O . LYS A 1 135 ? 19.286 3.065 -38.520 1.00 96.00 135 LYS A O 1
ATOM 1012 N N . THR A 1 136 ? 21.210 2.686 -39.621 1.00 96.38 136 THR A N 1
ATOM 1013 C CA . THR A 1 136 ? 21.930 2.124 -38.469 1.00 96.38 136 THR A CA 1
ATOM 1014 C C . THR A 1 136 ? 22.072 3.155 -37.349 1.00 96.38 136 THR A C 1
ATOM 1016 O O . THR A 1 136 ? 21.773 2.849 -36.197 1.00 96.38 136 THR A O 1
ATOM 1019 N N . GLN A 1 137 ? 22.468 4.387 -37.685 1.00 96.75 137 GLN A N 1
ATOM 1020 C CA . GLN A 1 137 ? 22.560 5.472 -36.708 1.00 96.75 137 GLN A CA 1
ATOM 1021 C C . GLN A 1 137 ? 21.197 5.775 -36.074 1.00 96.75 137 GLN A C 1
ATOM 1023 O O . GLN A 1 137 ? 21.110 5.867 -34.854 1.00 96.75 137 GLN A O 1
ATOM 1028 N N . ALA A 1 138 ? 20.129 5.846 -36.875 1.00 94.06 138 ALA A N 1
ATOM 1029 C CA . ALA A 1 138 ? 18.779 6.097 -36.374 1.00 94.06 138 ALA A CA 1
ATOM 1030 C C . ALA A 1 138 ? 18.319 5.034 -35.358 1.00 94.06 138 ALA A C 1
ATOM 1032 O O . ALA A 1 138 ? 17.761 5.390 -34.322 1.00 94.06 138 ALA A O 1
ATOM 1033 N N . LEU A 1 139 ? 18.613 3.748 -35.596 1.00 94.50 139 LEU A N 1
ATOM 1034 C CA . LEU A 1 139 ? 18.307 2.690 -34.625 1.00 94.50 139 LEU A CA 1
ATOM 1035 C C . LEU A 1 139 ? 19.112 2.845 -33.332 1.00 94.50 139 LEU A C 1
ATOM 1037 O O . LEU A 1 139 ? 18.576 2.596 -32.252 1.00 94.50 139 LEU A O 1
ATOM 1041 N N . PHE A 1 140 ? 20.390 3.225 -33.405 1.00 96.44 140 PHE A N 1
ATOM 1042 C CA . PHE A 1 140 ? 21.189 3.462 -32.199 1.00 96.44 140 PHE A CA 1
ATOM 1043 C C . PHE A 1 140 ? 20.691 4.665 -31.399 1.00 96.44 140 PHE A C 1
ATOM 1045 O O . PHE A 1 140 ? 20.617 4.585 -30.168 1.00 96.44 140 PHE A O 1
ATOM 1052 N N . ASP A 1 141 ? 20.297 5.741 -32.075 1.00 96.00 141 ASP A N 1
ATOM 1053 C CA . ASP A 1 141 ? 19.701 6.916 -31.439 1.00 96.00 141 ASP A CA 1
ATOM 1054 C C . ASP A 1 141 ? 18.380 6.539 -30.749 1.00 96.00 141 ASP A C 1
ATOM 1056 O O . ASP A 1 141 ? 18.165 6.871 -29.580 1.00 96.00 141 ASP A O 1
ATOM 1060 N N . GLU A 1 142 ? 17.535 5.754 -31.421 1.00 95.12 142 GLU A N 1
ATOM 1061 C CA . GLU A 1 142 ? 16.275 5.261 -30.862 1.00 95.12 142 GLU A CA 1
ATOM 1062 C C . GLU A 1 142 ? 16.492 4.294 -29.688 1.00 95.12 142 GLU A C 1
A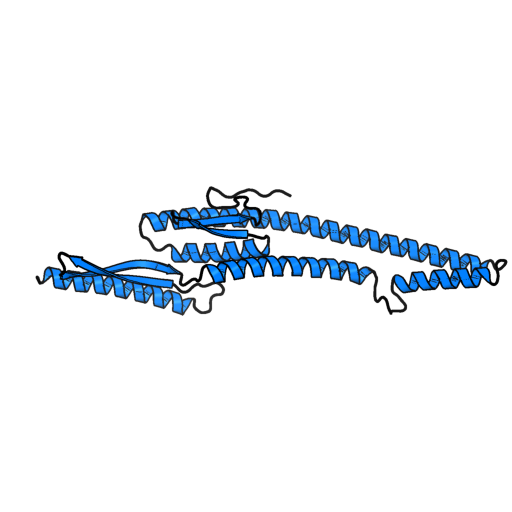TOM 1064 O O . GLU A 1 142 ? 15.845 4.413 -28.646 1.00 95.12 142 GLU A O 1
ATOM 1069 N N . SER A 1 143 ? 17.457 3.379 -29.803 1.00 96.12 143 SER A N 1
ATOM 1070 C CA . SER A 1 143 ? 17.843 2.465 -28.717 1.00 96.12 143 SER A CA 1
ATOM 1071 C C . SER A 1 143 ? 18.298 3.243 -27.483 1.00 96.12 143 SER A C 1
ATOM 1073 O O . SER A 1 143 ? 17.909 2.925 -26.358 1.00 96.12 143 SER A O 1
ATOM 1075 N N . THR A 1 144 ? 19.087 4.300 -27.692 1.00 97.56 144 THR A N 1
ATOM 1076 C CA . THR A 1 144 ? 19.564 5.187 -26.624 1.00 97.56 144 THR A CA 1
ATOM 1077 C C . THR A 1 144 ? 18.403 5.951 -25.987 1.00 97.56 144 THR A C 1
ATOM 1079 O O . THR A 1 144 ? 18.317 6.035 -24.760 1.00 97.56 144 THR A O 1
ATOM 1082 N N . ARG A 1 145 ? 17.461 6.457 -26.795 1.00 96.69 145 ARG A N 1
ATOM 1083 C CA . ARG A 1 145 ? 16.239 7.113 -26.309 1.00 96.69 145 ARG A CA 1
ATOM 1084 C C . ARG A 1 145 ? 15.415 6.177 -25.420 1.00 96.69 145 ARG A C 1
ATOM 1086 O O . ARG A 1 145 ? 15.025 6.577 -24.323 1.00 96.69 145 ARG A O 1
ATOM 1093 N N . ILE A 1 146 ? 15.175 4.941 -25.864 1.00 97.00 146 ILE A N 1
ATOM 1094 C CA . ILE A 1 146 ? 14.433 3.929 -25.097 1.00 97.00 146 ILE A CA 1
ATOM 1095 C C . ILE A 1 146 ? 15.170 3.594 -23.796 1.00 97.00 146 ILE A C 1
ATOM 1097 O O . ILE A 1 146 ? 14.549 3.594 -22.734 1.00 97.00 146 ILE A O 1
ATOM 1101 N N . ALA A 1 147 ? 16.487 3.369 -23.847 1.00 98.06 147 ALA A N 1
ATOM 1102 C CA . ALA A 1 147 ? 17.291 3.067 -22.664 1.00 98.06 147 ALA A CA 1
ATOM 1103 C C . ALA A 1 147 ? 17.205 4.179 -21.602 1.00 98.06 147 ALA A C 1
ATOM 1105 O O . ALA A 1 147 ? 16.947 3.895 -20.431 1.00 98.06 147 ALA A O 1
ATOM 1106 N N . ASN A 1 148 ? 17.331 5.444 -22.015 1.00 98.31 148 ASN A N 1
ATOM 1107 C CA . ASN A 1 148 ? 17.189 6.594 -21.119 1.00 98.31 148 ASN A CA 1
ATOM 1108 C C . ASN A 1 148 ? 15.781 6.680 -20.515 1.00 98.31 148 ASN A C 1
ATOM 1110 O O . ASN A 1 148 ? 15.622 6.982 -19.334 1.00 98.31 148 ASN A O 1
ATOM 1114 N N . GLN A 1 149 ? 14.746 6.374 -21.297 1.00 97.88 149 GLN A N 1
ATOM 1115 C CA . GLN A 1 149 ? 13.373 6.413 -20.805 1.00 97.88 149 GLN A CA 1
ATOM 1116 C C . GLN A 1 149 ? 13.058 5.260 -19.840 1.00 97.88 149 GLN A C 1
ATOM 1118 O O . GLN A 1 149 ? 12.323 5.470 -18.877 1.00 97.88 149 GLN A O 1
ATOM 1123 N N . ILE A 1 150 ? 13.637 4.071 -20.042 1.00 98.06 150 ILE A N 1
ATOM 1124 C CA . ILE A 1 150 ? 13.577 2.974 -19.063 1.00 98.06 150 ILE A CA 1
ATOM 1125 C C . ILE A 1 150 ? 14.260 3.399 -17.761 1.00 98.06 150 ILE A C 1
ATOM 1127 O O . ILE A 1 150 ? 13.714 3.167 -16.684 1.00 98.06 150 ILE A O 1
ATOM 1131 N N . GLN A 1 151 ? 15.417 4.058 -17.845 1.00 98.31 151 GLN A N 1
ATOM 1132 C CA . GLN A 1 151 ? 16.111 4.572 -16.667 1.00 98.31 151 GLN A CA 1
ATOM 1133 C C . GLN A 1 151 ? 15.262 5.611 -15.912 1.00 98.31 151 GLN A C 1
ATOM 1135 O O . GLN A 1 151 ? 15.125 5.504 -14.697 1.00 98.31 151 GLN A O 1
ATOM 1140 N N . ALA A 1 152 ? 14.577 6.513 -16.619 1.00 97.94 152 ALA A N 1
ATOM 1141 C CA . ALA A 1 152 ? 13.638 7.453 -16.004 1.00 97.94 152 ALA A CA 1
ATOM 1142 C C . ALA A 1 152 ? 12.438 6.759 -15.324 1.00 97.94 152 ALA A C 1
ATOM 1144 O O . ALA A 1 152 ? 11.971 7.212 -14.283 1.00 97.94 152 ALA A O 1
ATOM 1145 N N . VAL A 1 153 ? 11.931 5.649 -15.880 1.00 97.88 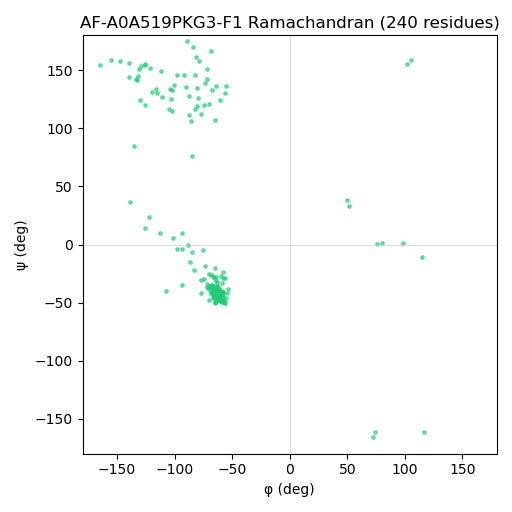153 VAL A N 1
ATOM 1146 C CA . VAL A 1 153 ? 10.876 4.846 -15.225 1.00 97.88 153 VAL A CA 1
ATOM 1147 C C . VAL A 1 153 ? 11.396 4.183 -13.946 1.00 97.88 153 VAL A C 1
ATOM 1149 O O . VAL A 1 153 ? 10.657 4.083 -12.970 1.00 97.88 153 VAL A O 1
ATOM 1152 N N . ARG A 1 154 ? 12.663 3.750 -13.923 1.00 97.31 154 ARG A N 1
ATOM 1153 C CA . ARG A 1 154 ? 13.290 3.204 -12.709 1.00 97.31 154 ARG A CA 1
ATOM 1154 C C . ARG A 1 154 ? 13.441 4.269 -11.627 1.00 97.31 154 ARG A C 1
ATOM 1156 O O . ARG A 1 154 ? 13.082 4.004 -10.491 1.00 97.31 154 ARG A O 1
ATOM 1163 N N . GLU A 1 155 ? 13.894 5.464 -11.987 1.00 97.88 155 GLU A N 1
ATOM 1164 C CA . GLU A 1 155 ? 14.018 6.588 -11.048 1.00 97.88 155 GLU A CA 1
ATOM 1165 C C . GLU A 1 155 ? 12.657 7.025 -10.483 1.00 97.88 155 GLU A C 1
ATOM 1167 O O . GLU A 1 155 ? 12.542 7.288 -9.288 1.00 97.88 155 GLU A O 1
ATOM 1172 N N . ASP A 1 156 ? 11.601 7.030 -11.307 1.00 97.12 156 ASP A N 1
ATOM 1173 C CA . ASP A 1 156 ? 10.223 7.248 -10.839 1.00 97.12 156 ASP A CA 1
ATOM 1174 C C . ASP A 1 156 ? 9.786 6.158 -9.847 1.00 97.12 156 ASP A C 1
ATOM 1176 O O . ASP A 1 156 ? 9.213 6.458 -8.800 1.00 97.12 156 ASP A O 1
ATOM 1180 N N . ALA A 1 157 ? 10.092 4.889 -10.136 1.00 97.12 157 ALA A N 1
ATOM 1181 C CA . ALA A 1 157 ? 9.795 3.786 -9.228 1.00 97.12 157 ALA A CA 1
ATOM 1182 C C . ALA A 1 157 ? 10.539 3.924 -7.887 1.00 97.12 157 ALA A C 1
ATOM 1184 O O . ALA A 1 157 ? 9.916 3.746 -6.841 1.00 97.12 157 ALA A O 1
ATOM 1185 N N . ASP A 1 158 ? 11.821 4.298 -7.904 1.00 97.62 158 ASP A N 1
ATOM 1186 C CA . ASP A 1 158 ? 12.613 4.536 -6.691 1.00 97.62 158 ASP A CA 1
ATOM 1187 C C . ASP A 1 158 ? 12.014 5.689 -5.859 1.00 97.62 158 ASP A C 1
ATOM 1189 O O . ASP A 1 158 ? 11.810 5.554 -4.649 1.00 97.62 158 ASP A O 1
ATOM 1193 N N . GLY A 1 159 ? 11.612 6.790 -6.506 1.00 97.81 159 GLY A N 1
ATOM 1194 C CA . GLY A 1 159 ? 10.915 7.898 -5.841 1.00 97.81 159 GLY A CA 1
ATOM 1195 C C . GLY A 1 159 ? 9.582 7.478 -5.207 1.00 97.81 159 GLY A C 1
ATOM 1196 O O . GLY A 1 159 ? 9.289 7.831 -4.061 1.00 97.81 159 GLY A O 1
ATOM 1197 N N . ARG A 1 160 ? 8.787 6.658 -5.907 1.00 96.88 160 ARG A N 1
ATOM 1198 C CA . ARG A 1 160 ? 7.532 6.104 -5.369 1.00 96.88 160 ARG A CA 1
ATOM 1199 C C . ARG A 1 160 ? 7.772 5.195 -4.163 1.00 96.88 160 ARG A C 1
ATOM 1201 O O . ARG A 1 160 ? 6.969 5.225 -3.231 1.00 96.88 160 ARG A O 1
ATOM 1208 N N . ILE A 1 161 ? 8.856 4.413 -4.150 1.00 97.50 161 ILE A N 1
ATOM 1209 C CA . ILE A 1 161 ? 9.214 3.581 -2.991 1.00 97.50 161 ILE A CA 1
ATOM 1210 C C . ILE A 1 161 ? 9.517 4.467 -1.781 1.00 97.50 161 ILE A C 1
ATOM 1212 O O . ILE A 1 161 ? 8.988 4.200 -0.701 1.00 97.50 161 ILE A O 1
ATOM 1216 N N . GLN A 1 162 ? 10.287 5.545 -1.953 1.00 97.75 162 GLN A N 1
ATOM 1217 C CA . GLN A 1 162 ? 10.568 6.482 -0.864 1.00 97.75 162 GLN A CA 1
ATOM 1218 C C . GLN A 1 162 ? 9.273 7.064 -0.269 1.00 97.75 162 GLN A C 1
ATOM 1220 O O . GLN A 1 162 ? 9.052 6.984 0.941 1.00 97.75 162 GLN A O 1
ATOM 1225 N N . THR A 1 163 ? 8.367 7.578 -1.109 1.00 97.56 163 THR A N 1
ATOM 1226 C CA . THR A 1 163 ? 7.071 8.111 -0.647 1.00 97.56 163 THR A CA 1
ATOM 1227 C C . THR A 1 163 ? 6.207 7.042 0.036 1.00 97.56 163 THR A C 1
ATOM 1229 O O . THR A 1 163 ? 5.530 7.324 1.031 1.00 97.56 163 THR A O 1
ATOM 1232 N N . ALA A 1 164 ? 6.227 5.802 -0.463 1.00 97.62 164 ALA A N 1
ATOM 1233 C CA . ALA A 1 164 ? 5.507 4.689 0.150 1.00 97.62 164 ALA A CA 1
ATOM 1234 C C . ALA A 1 164 ? 6.069 4.338 1.537 1.00 97.62 164 ALA A C 1
ATOM 1236 O O . ALA A 1 164 ? 5.292 4.090 2.457 1.00 97.62 164 ALA A O 1
ATOM 1237 N N . VAL A 1 165 ? 7.393 4.377 1.718 1.00 97.75 165 VAL A N 1
ATOM 1238 C CA . VAL A 1 165 ? 8.056 4.158 3.014 1.00 97.75 165 VAL A CA 1
ATOM 1239 C C . VAL A 1 165 ? 7.703 5.254 4.018 1.00 97.75 165 VAL A C 1
ATOM 1241 O O . VAL A 1 165 ? 7.334 4.950 5.154 1.00 97.75 165 VAL A O 1
ATOM 1244 N N . GLU A 1 166 ? 7.737 6.521 3.606 1.00 98.12 166 GLU A N 1
ATOM 1245 C CA . GLU A 1 166 ? 7.321 7.650 4.449 1.00 98.12 166 GLU A CA 1
ATOM 1246 C C . GLU A 1 166 ? 5.850 7.517 4.879 1.00 98.12 166 GLU A C 1
ATOM 1248 O O . GLU A 1 166 ? 5.513 7.669 6.057 1.00 98.12 166 GLU A O 1
ATOM 1253 N N . SER A 1 167 ? 4.973 7.153 3.940 1.00 98.12 167 SER A N 1
ATOM 1254 C CA . SER A 1 167 ? 3.549 6.921 4.206 1.00 98.12 167 SER A CA 1
ATOM 1255 C C . SER A 1 167 ? 3.330 5.739 5.153 1.00 98.12 167 SER A C 1
ATOM 1257 O O . SER A 1 167 ? 2.579 5.859 6.121 1.00 98.12 167 SER A O 1
ATOM 1259 N N . ALA A 1 168 ? 4.028 4.622 4.935 1.00 97.94 168 ALA A N 1
ATOM 1260 C CA . ALA A 1 168 ? 3.962 3.447 5.797 1.00 97.94 168 ALA A CA 1
ATOM 1261 C C . ALA A 1 168 ? 4.409 3.771 7.232 1.00 97.94 168 ALA A C 1
ATOM 1263 O O . ALA A 1 168 ? 3.713 3.410 8.179 1.00 97.94 168 ALA A O 1
ATOM 1264 N N . ASN A 1 169 ? 5.497 4.525 7.415 1.00 98.06 169 ASN A N 1
ATOM 1265 C CA . ASN A 1 169 ? 5.965 4.961 8.738 1.00 98.06 169 ASN A CA 1
ATOM 1266 C C . ASN A 1 169 ? 4.929 5.833 9.472 1.00 98.06 169 ASN A C 1
ATOM 1268 O O . ASN A 1 169 ? 4.688 5.660 10.674 1.00 98.06 169 ASN A O 1
ATOM 1272 N N . ASN A 1 170 ? 4.266 6.742 8.751 1.00 98.31 170 ASN A N 1
ATOM 1273 C CA . ASN A 1 170 ? 3.186 7.561 9.304 1.00 98.31 170 ASN A CA 1
ATOM 1274 C C . ASN A 1 170 ? 1.969 6.714 9.706 1.00 98.31 170 ASN A C 1
ATOM 1276 O O . ASN A 1 170 ? 1.385 6.940 10.770 1.00 98.31 170 ASN A O 1
ATOM 1280 N N . LEU A 1 171 ? 1.592 5.729 8.885 1.00 98.38 171 LEU A N 1
ATOM 1281 C CA . LEU A 1 171 ? 0.507 4.794 9.192 1.00 98.38 171 LEU A CA 1
ATOM 1282 C C . LEU A 1 171 ? 0.838 3.939 10.418 1.00 98.38 171 LEU A C 1
ATOM 1284 O O . LEU A 1 171 ? 0.015 3.840 11.325 1.00 98.38 171 LEU A O 1
ATOM 1288 N N . LEU A 1 172 ? 2.049 3.378 10.497 1.00 98.19 172 LEU A N 1
ATOM 1289 C CA . LEU A 1 172 ? 2.497 2.564 11.633 1.00 98.19 172 LEU A CA 1
ATOM 1290 C C . LEU A 1 172 ? 2.452 3.349 12.948 1.00 98.19 172 LEU A C 1
ATOM 1292 O O . LEU A 1 172 ? 1.978 2.832 13.961 1.00 98.19 172 LEU A O 1
ATOM 1296 N N . THR A 1 173 ? 2.865 4.617 12.922 1.00 98.19 173 THR A N 1
ATOM 1297 C CA . THR A 1 173 ? 2.814 5.505 14.092 1.00 98.19 173 THR A CA 1
ATOM 1298 C C . THR A 1 173 ? 1.377 5.742 14.566 1.00 98.19 173 THR A C 1
ATOM 1300 O O . THR A 1 173 ? 1.083 5.639 15.758 1.00 98.19 173 THR A O 1
ATOM 1303 N N . GLN A 1 174 ? 0.456 6.015 13.639 1.00 98.25 174 GLN A N 1
ATOM 1304 C CA . GLN A 1 174 ? -0.961 6.212 13.959 1.00 98.25 174 GLN A CA 1
ATOM 1305 C C . GLN A 1 174 ? -1.629 4.920 14.452 1.00 98.25 174 GLN A C 1
ATOM 1307 O O . GLN A 1 174 ? -2.389 4.944 15.422 1.00 98.25 174 GLN A O 1
ATOM 1312 N N . ILE A 1 175 ? -1.312 3.780 13.832 1.00 98.19 175 ILE A N 1
ATOM 1313 C CA . ILE A 1 175 ? -1.787 2.458 14.256 1.00 98.19 175 ILE A CA 1
ATOM 1314 C C . ILE A 1 175 ? -1.335 2.160 15.687 1.00 98.19 175 ILE A C 1
ATOM 1316 O O . ILE A 1 175 ? -2.135 1.660 16.481 1.00 98.19 175 ILE A O 1
ATOM 1320 N N . GLU A 1 176 ? -0.088 2.478 16.040 1.00 97.44 176 GLU A N 1
ATOM 1321 C CA . GLU A 1 176 ? 0.419 2.247 17.391 1.00 97.44 176 GLU A CA 1
ATOM 1322 C C . GLU A 1 176 ? -0.216 3.195 18.421 1.00 97.44 176 GLU A C 1
ATOM 1324 O O . GLU A 1 176 ? -0.558 2.770 19.527 1.00 97.44 176 GLU A O 1
ATOM 1329 N N . ALA A 1 177 ? -0.480 4.453 18.059 1.00 97.62 177 ALA A N 1
ATOM 1330 C CA . ALA A 1 177 ? -1.249 5.361 18.911 1.00 97.62 177 ALA A CA 1
ATOM 1331 C C . ALA A 1 177 ? -2.661 4.808 19.198 1.00 97.62 177 ALA A C 1
ATOM 1333 O O . ALA A 1 177 ? -3.117 4.814 20.347 1.00 97.62 177 ALA A O 1
ATOM 1334 N N . LEU A 1 178 ? -3.322 4.250 18.177 1.00 97.62 178 LEU A N 1
ATOM 1335 C CA . LEU A 1 178 ? -4.611 3.573 18.330 1.00 97.62 178 LEU A CA 1
ATOM 1336 C C . LEU A 1 178 ? -4.501 2.283 19.151 1.00 97.62 178 LEU A C 1
ATOM 1338 O O . LEU A 1 178 ? -5.374 2.033 19.978 1.00 97.62 178 LEU A O 1
ATOM 1342 N N . ASN A 1 179 ? -3.421 1.503 19.021 1.00 97.38 179 ASN A N 1
ATOM 1343 C CA . ASN A 1 179 ? -3.163 0.341 19.883 1.00 97.38 179 ASN A CA 1
ATOM 1344 C C . ASN A 1 179 ? -3.163 0.732 21.365 1.00 97.38 179 ASN A C 1
ATOM 1346 O O . ASN A 1 179 ? -3.811 0.073 22.181 1.00 97.38 179 ASN A O 1
ATOM 1350 N N . VAL A 1 180 ? -2.475 1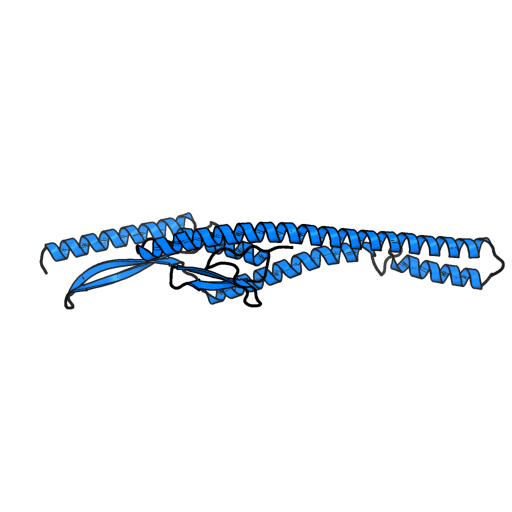.824 21.714 1.00 96.00 180 VAL A N 1
ATOM 1351 C CA . VAL A 1 180 ? -2.436 2.340 23.090 1.00 96.00 180 VAL A CA 1
ATOM 1352 C C . VAL A 1 180 ? -3.827 2.780 23.550 1.00 96.00 180 VAL A C 1
ATOM 1354 O O . VAL A 1 180 ? -4.231 2.463 24.672 1.00 96.00 180 VAL A O 1
ATOM 1357 N N . GLN A 1 181 ? -4.585 3.478 22.700 1.00 95.94 181 GLN A N 1
ATOM 1358 C CA . GLN A 1 181 ? -5.945 3.916 23.022 1.00 95.94 181 GLN A CA 1
ATOM 1359 C C . GLN A 1 1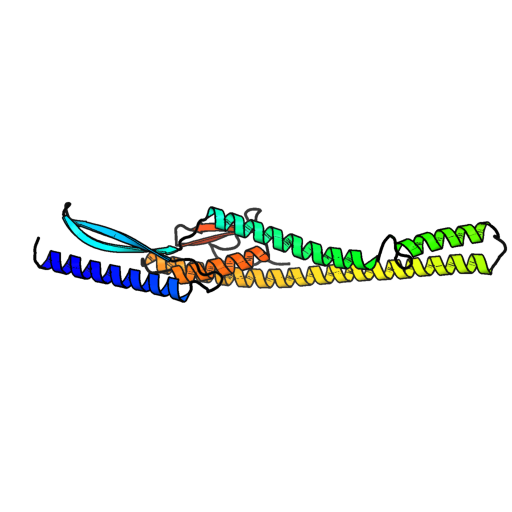81 ? -6.900 2.732 23.241 1.00 95.94 181 GLN A C 1
ATOM 1361 O O . GLN A 1 181 ? -7.612 2.700 24.247 1.00 95.94 181 GLN A O 1
ATOM 1366 N N . ILE A 1 182 ? -6.887 1.746 22.341 1.00 95.94 182 ILE A N 1
ATOM 1367 C CA . ILE A 1 182 ? -7.709 0.531 22.430 1.00 95.94 182 ILE A CA 1
ATOM 1368 C C . ILE A 1 182 ? -7.335 -0.261 23.683 1.00 95.94 182 ILE A C 1
ATOM 1370 O O . ILE A 1 182 ? -8.217 -0.703 24.419 1.00 95.94 182 ILE A O 1
ATOM 1374 N N . GLY A 1 183 ? -6.037 -0.394 23.974 1.00 94.88 183 GLY A N 1
ATOM 1375 C CA . GLY A 1 183 ? -5.570 -1.071 25.178 1.00 94.88 183 GLY A CA 1
ATOM 1376 C C . GLY A 1 183 ? -6.069 -0.405 26.461 1.00 94.88 183 GLY A C 1
ATOM 1377 O O . GLY A 1 183 ? -6.594 -1.082 27.344 1.00 94.88 183 GLY A O 1
ATOM 1378 N N . ARG A 1 184 ? -6.004 0.932 26.546 1.00 94.00 184 ARG A N 1
ATOM 1379 C CA . ARG A 1 184 ? -6.546 1.693 27.688 1.00 94.00 184 ARG A CA 1
ATOM 1380 C C . ARG A 1 184 ? -8.052 1.500 27.846 1.00 94.00 184 ARG A C 1
ATOM 1382 O O . ARG A 1 184 ? -8.507 1.243 28.957 1.00 94.00 184 ARG A O 1
ATOM 1389 N N . ALA A 1 185 ? -8.810 1.591 26.752 1.00 92.25 185 ALA A N 1
ATOM 1390 C CA . ALA A 1 185 ? -10.257 1.384 26.766 1.00 92.25 185 ALA A CA 1
ATOM 1391 C C . ALA A 1 185 ? -10.617 -0.031 27.244 1.00 92.25 185 ALA A C 1
ATOM 1393 O O . ALA A 1 185 ? -11.498 -0.191 28.085 1.00 92.25 185 ALA A O 1
ATOM 1394 N N . LYS A 1 186 ? -9.875 -1.050 26.796 1.00 88.19 186 LYS A N 1
ATOM 1395 C CA . LYS A 1 186 ? -10.086 -2.441 27.207 1.00 88.19 186 LYS A CA 1
ATOM 1396 C C . LYS A 1 186 ? -9.830 -2.669 28.699 1.00 88.19 186 LYS A C 1
ATOM 1398 O O . LYS A 1 186 ? -10.586 -3.399 29.329 1.00 88.19 186 LYS A O 1
ATOM 1403 N N . VAL A 1 187 ? -8.807 -2.031 29.276 1.00 89.25 187 VAL A N 1
ATOM 1404 C CA . VAL A 1 187 ? -8.484 -2.147 30.714 1.00 89.25 187 VAL A CA 1
ATOM 1405 C C . VAL A 1 187 ? -9.612 -1.614 31.602 1.00 89.25 187 VAL A C 1
ATOM 1407 O O . VAL A 1 187 ? -9.874 -2.183 32.658 1.00 89.25 187 VAL A O 1
ATOM 1410 N N . VAL A 1 188 ? -10.300 -0.553 31.176 1.00 88.62 188 VAL A N 1
ATOM 1411 C CA . VAL A 1 188 ? -11.416 0.046 31.931 1.00 88.62 188 VAL A CA 1
ATOM 1412 C C . VAL A 1 188 ? -12.791 -0.492 31.515 1.00 88.62 188 VAL A C 1
ATOM 1414 O O . VAL A 1 188 ? -13.803 0.072 31.920 1.00 88.62 188 VAL A O 1
ATOM 1417 N N . ASN A 1 189 ? -12.843 -1.559 30.703 1.00 83.62 189 ASN A N 1
ATOM 1418 C CA . ASN A 1 189 ? -14.068 -2.099 30.091 1.00 83.62 189 ASN A CA 1
ATOM 1419 C C . ASN A 1 189 ? -14.906 -1.036 29.343 1.00 83.62 189 ASN A C 1
ATOM 1421 O O . ASN A 1 189 ? -16.134 -1.086 29.322 1.00 83.62 189 ASN A O 1
ATOM 1425 N N . GLY A 1 190 ? -14.234 -0.053 28.740 1.00 85.81 190 GLY A N 1
ATOM 1426 C CA . GLY A 1 190 ? -14.846 0.990 27.923 1.00 85.81 190 GLY A CA 1
ATOM 1427 C C . GLY A 1 190 ? -15.072 0.562 26.470 1.00 85.81 190 GLY A C 1
ATOM 1428 O O . GLY A 1 190 ? -14.569 -0.462 26.007 1.00 85.81 190 GLY A O 1
ATOM 1429 N N . ASP A 1 191 ? -15.812 1.384 25.726 1.00 88.62 191 ASP A N 1
ATOM 1430 C CA . ASP A 1 191 ? -16.033 1.182 24.292 1.00 88.62 191 ASP A CA 1
ATOM 1431 C C . ASP A 1 191 ? -14.803 1.617 23.475 1.00 88.62 191 ASP A C 1
ATOM 1433 O O . ASP A 1 191 ? -14.483 2.803 23.391 1.00 88.62 191 ASP A O 1
ATOM 1437 N N . ALA A 1 192 ? -14.121 0.648 22.859 1.00 92.75 192 ALA A N 1
ATOM 1438 C CA . ALA A 1 192 ? -12.988 0.874 21.961 1.00 92.75 192 ALA A CA 1
ATOM 1439 C C . ALA A 1 192 ? -13.373 0.842 20.470 1.00 92.75 192 ALA A C 1
ATOM 1441 O O . ALA A 1 192 ? -12.523 1.100 19.618 1.00 92.75 192 ALA A O 1
ATOM 1442 N N . SER A 1 193 ? -14.634 0.547 20.133 1.00 90.38 193 SER A N 1
ATOM 1443 C CA . SER A 1 193 ? -15.060 0.185 18.772 1.00 90.38 193 SER A CA 1
ATOM 1444 C C . SER A 1 193 ? -14.769 1.260 17.719 1.00 90.38 193 SER A C 1
ATOM 1446 O O . SER A 1 193 ? -14.457 0.946 16.570 1.00 90.38 193 SER A O 1
ATOM 1448 N N . GLY A 1 194 ? -14.830 2.540 18.102 1.00 89.56 194 GLY A N 1
ATOM 1449 C CA . GLY A 1 194 ? -14.456 3.653 17.225 1.00 89.56 194 GLY A CA 1
ATOM 1450 C C . GLY A 1 194 ? -12.964 3.654 16.879 1.00 89.56 194 GLY A C 1
ATOM 1451 O O . GLY A 1 194 ? -12.605 3.776 15.710 1.00 89.56 194 GLY A O 1
ATOM 1452 N N . ALA A 1 195 ? -12.102 3.451 17.879 1.00 94.00 195 ALA A N 1
ATOM 1453 C CA . ALA A 1 195 ? -10.656 3.356 17.684 1.00 94.00 195 ALA A CA 1
ATOM 1454 C C . ALA A 1 195 ? -10.273 2.087 16.903 1.00 94.00 195 ALA A C 1
ATOM 1456 O O . ALA A 1 195 ? -9.407 2.148 16.036 1.00 94.00 195 ALA A O 1
ATOM 1457 N N . GLU A 1 196 ? -10.956 0.964 17.148 1.00 94.25 196 GLU A N 1
ATOM 1458 C CA . GLU A 1 196 ? -10.783 -0.278 16.380 1.00 94.25 196 GLU A CA 1
ATOM 1459 C C . GLU A 1 196 ? -11.159 -0.097 14.900 1.00 94.25 196 GLU A C 1
ATOM 1461 O O . GLU A 1 196 ? -10.445 -0.577 14.023 1.00 94.25 196 GLU A O 1
ATOM 1466 N N . THR A 1 197 ? -12.239 0.638 14.608 1.00 92.25 197 THR A N 1
ATOM 1467 C CA . THR A 1 197 ? -12.659 0.929 13.224 1.00 92.25 197 THR A CA 1
ATOM 1468 C C . THR A 1 197 ? -11.643 1.826 12.514 1.00 92.25 197 THR A C 1
ATOM 1470 O O . THR A 1 197 ? -11.230 1.526 11.397 1.00 92.25 197 THR A O 1
ATOM 1473 N N . ALA A 1 198 ? -11.185 2.897 13.174 1.00 93.25 198 ALA A N 1
ATOM 1474 C CA . ALA A 1 198 ? -10.141 3.765 12.630 1.00 93.25 198 ALA A CA 1
ATOM 1475 C C . ALA A 1 198 ? -8.832 2.994 12.393 1.00 93.25 198 ALA A C 1
ATOM 1477 O O . ALA A 1 198 ? -8.192 3.158 11.359 1.00 93.25 198 ALA A O 1
ATOM 1478 N N . GLN A 1 199 ? -8.466 2.102 13.317 1.00 95.81 199 GLN A N 1
ATOM 1479 C CA . GLN A 1 199 ? -7.278 1.266 13.187 1.00 95.81 199 GLN A CA 1
ATOM 1480 C C . GLN A 1 199 ? -7.389 0.324 11.990 1.00 95.81 199 GLN A C 1
ATOM 1482 O O . GLN A 1 199 ? -6.434 0.221 11.228 1.00 95.81 199 GLN A O 1
ATOM 1487 N N . ALA A 1 200 ? -8.537 -0.331 11.800 1.00 93.88 200 ALA A N 1
ATOM 1488 C CA . ALA A 1 200 ? -8.765 -1.204 10.653 1.00 93.88 200 ALA A CA 1
ATOM 1489 C C . ALA A 1 200 ? -8.587 -0.453 9.323 1.00 93.88 200 ALA A C 1
ATOM 1491 O O . ALA A 1 200 ? -7.880 -0.944 8.450 1.00 93.88 200 ALA A O 1
ATOM 1492 N N . ALA A 1 201 ? -9.111 0.771 9.209 1.00 93.19 201 ALA A N 1
ATOM 1493 C CA . ALA A 1 201 ? -8.941 1.587 8.007 1.00 93.19 201 ALA A CA 1
ATOM 1494 C C . ALA A 1 201 ? -7.468 1.943 7.725 1.00 93.19 201 ALA A C 1
ATOM 1496 O O . ALA A 1 201 ? -7.028 1.901 6.577 1.00 93.19 201 ALA A O 1
ATOM 1497 N N . LEU A 1 202 ? -6.679 2.263 8.759 1.00 96.62 202 LEU A N 1
ATOM 1498 C CA . LEU A 1 202 ? -5.240 2.513 8.594 1.00 96.62 202 LEU A CA 1
ATOM 1499 C C . LEU A 1 202 ? -4.469 1.241 8.222 1.00 96.62 202 LEU A C 1
ATOM 1501 O O . LEU A 1 202 ? -3.512 1.299 7.453 1.00 96.62 202 LEU A O 1
ATOM 1505 N N . VAL A 1 203 ? -4.885 0.090 8.750 1.00 96.56 203 VAL A N 1
ATOM 1506 C CA . VAL A 1 203 ? -4.327 -1.219 8.394 1.00 96.56 203 VAL A CA 1
ATOM 1507 C C . VAL A 1 203 ? -4.634 -1.564 6.935 1.00 96.56 203 VAL A C 1
ATOM 1509 O O . VAL A 1 203 ? -3.742 -2.037 6.235 1.00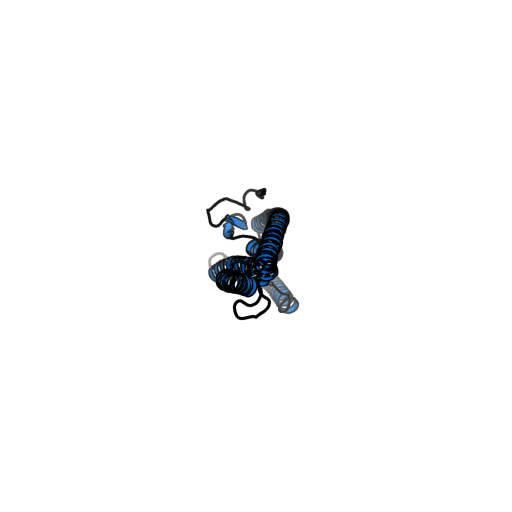 96.56 203 VAL A O 1
ATOM 1512 N N . ASP A 1 204 ? -5.845 -1.277 6.453 1.00 95.19 204 ASP A N 1
ATOM 1513 C CA . ASP A 1 204 ? -6.221 -1.465 5.047 1.00 95.19 204 ASP A CA 1
ATOM 1514 C C . ASP A 1 204 ? -5.381 -0.574 4.114 1.00 95.19 204 ASP A C 1
ATOM 1516 O O . ASP A 1 204 ? -4.941 -1.028 3.056 1.00 95.19 204 ASP A O 1
ATOM 1520 N N . GLN A 1 205 ? -5.106 0.672 4.522 1.00 96.56 205 GLN A N 1
ATOM 1521 C CA . GLN A 1 205 ? -4.197 1.573 3.799 1.00 96.56 205 GLN A CA 1
ATOM 1522 C C . GLN A 1 205 ? -2.750 1.074 3.822 1.00 96.56 205 GLN A C 1
ATOM 1524 O O . GLN A 1 205 ? -2.059 1.148 2.815 1.00 96.56 205 GLN A O 1
ATOM 1529 N N . LEU A 1 206 ? -2.275 0.534 4.944 1.00 97.44 206 LEU A N 1
ATOM 1530 C CA . LEU A 1 206 ? -0.931 -0.037 5.008 1.00 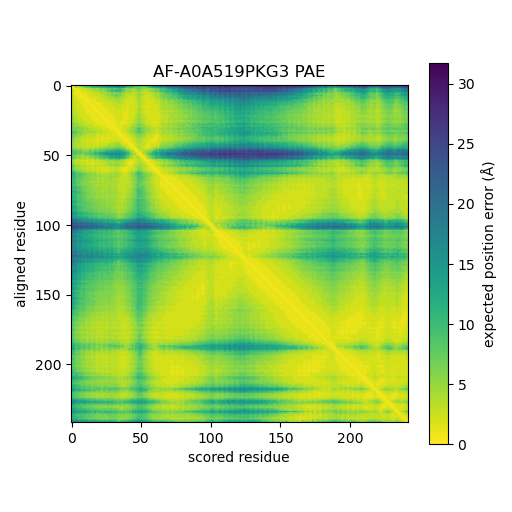97.44 206 LEU A CA 1
ATOM 1531 C C . LEU A 1 206 ? -0.806 -1.264 4.093 1.00 97.44 206 LEU A C 1
ATOM 1533 O O . LEU A 1 206 ? 0.212 -1.431 3.423 1.00 97.44 206 LEU A O 1
ATOM 1537 N N . ALA A 1 207 ? -1.853 -2.090 4.023 1.00 96.94 207 ALA A N 1
ATOM 1538 C CA . ALA A 1 207 ? -1.891 -3.261 3.155 1.00 96.94 207 ALA A CA 1
ATOM 1539 C C . ALA A 1 207 ? -1.829 -2.908 1.662 1.00 96.94 207 ALA A C 1
ATOM 1541 O O . ALA A 1 207 ? -1.311 -3.710 0.890 1.00 96.94 207 ALA A O 1
ATOM 1542 N N . SER A 1 208 ? -2.296 -1.729 1.235 1.00 96.69 208 SER A N 1
ATOM 1543 C CA . SER A 1 208 ? -2.139 -1.305 -0.166 1.00 96.69 208 SER A CA 1
ATOM 1544 C C . SER A 1 208 ? -0.700 -0.898 -0.515 1.00 96.69 208 SER A C 1
ATOM 1546 O O . SER A 1 208 ? -0.335 -0.884 -1.689 1.00 96.69 208 SER A O 1
ATOM 1548 N N . LEU A 1 209 ? 0.133 -0.602 0.488 1.00 96.69 209 LEU A N 1
ATOM 1549 C CA . LEU A 1 209 ? 1.538 -0.227 0.305 1.00 96.69 209 LEU A CA 1
ATOM 1550 C C . LEU A 1 209 ? 2.487 -1.425 0.412 1.00 96.69 209 LEU A C 1
ATOM 1552 O O . LEU A 1 209 ? 3.510 -1.463 -0.272 1.00 96.69 209 LEU A O 1
ATOM 1556 N N . MET A 1 210 ? 2.183 -2.400 1.273 1.00 94.88 210 MET A N 1
ATOM 1557 C CA . MET A 1 210 ? 3.051 -3.556 1.503 1.00 94.88 210 MET A CA 1
ATOM 1558 C C . MET A 1 210 ? 2.293 -4.785 2.017 1.00 94.88 210 MET A C 1
ATOM 1560 O O . MET A 1 210 ? 1.222 -4.673 2.605 1.00 94.88 210 MET A O 1
ATOM 1564 N N . ASP A 1 211 ? 2.889 -5.968 1.840 1.00 94.50 211 ASP A N 1
ATOM 1565 C CA . ASP A 1 211 ? 2.351 -7.219 2.383 1.00 94.50 211 ASP A CA 1
ATOM 1566 C C . ASP A 1 211 ? 2.486 -7.268 3.912 1.00 94.50 211 ASP A C 1
ATOM 1568 O O . ASP A 1 211 ? 3.596 -7.214 4.464 1.00 94.50 211 ASP A O 1
ATOM 1572 N N . ILE A 1 212 ? 1.345 -7.407 4.589 1.00 95.81 212 ILE A N 1
ATOM 1573 C CA . ILE A 1 212 ? 1.249 -7.439 6.047 1.00 95.81 212 ILE A CA 1
ATOM 1574 C C . ILE A 1 212 ? 0.413 -8.616 6.547 1.00 95.81 212 ILE A C 1
ATOM 1576 O O . ILE A 1 212 ? -0.552 -9.064 5.932 1.00 95.81 212 ILE A O 1
ATOM 1580 N N . ARG A 1 213 ? 0.745 -9.077 7.750 1.00 94.62 213 ARG A N 1
ATOM 1581 C CA . ARG A 1 213 ? -0.041 -10.016 8.545 1.00 94.62 213 ARG A CA 1
ATOM 1582 C C . ARG A 1 213 ? -0.426 -9.366 9.856 1.00 94.62 213 ARG A C 1
ATOM 1584 O O . ARG A 1 213 ? 0.425 -8.836 10.567 1.00 94.62 213 ARG A O 1
ATOM 1591 N N . VAL A 1 214 ? -1.705 -9.462 10.187 1.00 95.56 214 VAL A N 1
ATOM 1592 C CA . VAL A 1 214 ? -2.292 -8.805 11.354 1.00 95.56 214 VAL A CA 1
ATOM 1593 C C . VAL A 1 214 ? -2.794 -9.859 12.328 1.00 95.56 214 VAL A C 1
ATOM 1595 O O . VAL A 1 214 ? -3.458 -10.819 11.936 1.00 95.56 214 VAL A O 1
ATOM 1598 N N . SER A 1 215 ? -2.485 -9.690 13.610 1.00 94.06 215 SER A N 1
ATOM 1599 C CA . SER A 1 215 ? -2.992 -10.544 14.684 1.00 94.06 215 SER A CA 1
ATOM 1600 C C . SER A 1 215 ? -3.501 -9.708 15.853 1.00 94.06 215 SER A C 1
ATOM 1602 O O . SER A 1 215 ? -2.944 -8.667 16.191 1.00 94.06 215 SER A O 1
ATOM 1604 N N . ALA A 1 216 ? -4.592 -10.147 16.480 1.00 92.25 216 ALA A N 1
ATOM 1605 C CA . ALA A 1 216 ? -5.150 -9.459 17.638 1.00 92.25 216 ALA A CA 1
ATOM 1606 C C . ALA A 1 216 ? -4.261 -9.651 18.874 1.00 92.25 216 ALA A C 1
ATOM 1608 O O . ALA A 1 216 ? -3.736 -10.741 19.115 1.00 92.25 216 ALA A O 1
ATOM 1609 N N . ARG A 1 217 ? -4.143 -8.609 19.698 1.00 92.94 217 ARG A N 1
ATOM 1610 C CA . ARG A 1 217 ? -3.370 -8.651 20.944 1.00 92.94 217 ARG A CA 1
ATOM 1611 C C . ARG A 1 217 ? -4.262 -8.911 22.152 1.00 92.94 217 ARG A C 1
ATOM 1613 O O . ARG A 1 217 ? -5.378 -8.398 22.255 1.00 92.94 217 ARG A O 1
ATOM 1620 N N . ALA A 1 218 ? -3.732 -9.642 23.134 1.00 88.06 218 ALA A N 1
ATOM 1621 C CA . ALA A 1 218 ? -4.433 -9.906 24.394 1.00 88.06 218 ALA A CA 1
ATOM 1622 C C . ALA A 1 218 ? -4.797 -8.605 25.133 1.00 88.06 218 ALA A C 1
ATOM 1624 O O . ALA A 1 218 ? -5.925 -8.455 25.603 1.00 88.06 218 ALA A O 1
ATOM 1625 N N . VAL A 1 219 ? -3.884 -7.632 25.137 1.00 87.44 219 VAL A N 1
ATOM 1626 C CA . VAL A 1 219 ? -4.061 -6.315 25.770 1.00 87.44 219 VAL A CA 1
ATOM 1627 C C . VAL A 1 219 ? -4.981 -5.360 24.999 1.00 87.44 219 VAL A C 1
ATOM 1629 O O . VAL A 1 219 ? -5.299 -4.302 25.520 1.00 87.44 219 VAL A O 1
ATOM 1632 N N . GLY A 1 220 ? -5.468 -5.735 23.810 1.00 90.06 220 GLY A N 1
ATOM 1633 C CA . GLY A 1 220 ? -6.213 -4.845 22.911 1.00 90.06 220 GLY A CA 1
ATOM 1634 C C . GLY A 1 220 ? -5.349 -4.328 21.759 1.00 90.06 220 GLY A C 1
ATOM 1635 O O . GLY A 1 220 ? -4.121 -4.316 21.851 1.00 90.06 220 GLY A O 1
ATOM 1636 N N . GLY A 1 221 ? -6.002 -3.953 20.659 1.00 93.88 221 GLY A N 1
ATOM 1637 C CA . GLY A 1 221 ? -5.336 -3.581 19.413 1.00 93.88 221 GLY A CA 1
ATOM 1638 C C . GLY A 1 221 ? -4.762 -4.782 18.653 1.00 93.88 221 GLY A C 1
ATOM 1639 O O . GLY A 1 221 ? -5.138 -5.939 18.886 1.00 93.88 221 GLY A O 1
ATOM 1640 N N . VAL A 1 222 ? -3.829 -4.505 17.746 1.00 95.62 222 VAL A N 1
ATOM 1641 C CA . VAL A 1 222 ? -3.248 -5.469 16.808 1.00 95.62 222 VAL A CA 1
ATOM 1642 C C . VAL A 1 222 ? -1.720 -5.450 16.818 1.00 95.62 222 VAL A C 1
ATOM 1644 O O . VAL A 1 222 ? -1.084 -4.450 17.144 1.00 95.62 222 VAL A O 1
ATOM 1647 N N . SER A 1 223 ? -1.124 -6.582 16.459 1.00 96.62 223 SER A N 1
ATOM 1648 C CA . SER A 1 223 ? 0.273 -6.691 16.053 1.00 96.62 223 SER A CA 1
ATOM 1649 C C . SER A 1 223 ? 0.319 -6.843 14.540 1.00 96.62 223 SER A C 1
ATOM 1651 O O . SER A 1 223 ? -0.446 -7.623 13.969 1.00 96.62 223 SER A O 1
ATOM 1653 N N . ILE A 1 224 ? 1.209 -6.088 13.902 1.00 96.75 224 ILE A N 1
ATOM 1654 C CA . ILE A 1 224 ? 1.412 -6.118 12.456 1.00 96.75 224 ILE A CA 1
ATOM 1655 C C . ILE A 1 224 ? 2.809 -6.638 12.188 1.00 96.75 224 ILE A C 1
ATOM 1657 O O . ILE A 1 224 ? 3.782 -6.155 12.769 1.00 96.75 224 ILE A O 1
ATOM 1661 N N . ARG A 1 225 ? 2.903 -7.619 11.297 1.00 96.06 225 ARG A N 1
ATOM 1662 C CA . ARG A 1 225 ? 4.163 -8.165 10.809 1.00 96.06 225 ARG A CA 1
ATOM 1663 C C . ARG A 1 225 ? 4.210 -8.120 9.295 1.00 96.06 225 ARG A C 1
ATOM 1665 O O . ARG A 1 225 ? 3.174 -8.169 8.646 1.00 96.06 225 ARG A O 1
ATOM 1672 N N . THR A 1 226 ? 5.403 -8.094 8.733 1.00 93.00 226 THR A N 1
ATOM 1673 C CA . THR A 1 226 ? 5.619 -8.364 7.307 1.00 93.00 226 THR A CA 1
ATOM 1674 C C . THR A 1 226 ? 5.328 -9.834 6.969 1.00 93.00 226 THR A C 1
ATOM 1676 O O . THR A 1 226 ? 5.303 -10.705 7.849 1.00 93.00 226 THR A O 1
ATOM 1679 N N . GLY A 1 227 ? 5.207 -10.154 5.677 1.00 84.62 227 GLY A N 1
ATOM 1680 C CA . GLY A 1 227 ? 5.100 -11.538 5.194 1.00 84.62 227 GLY A CA 1
ATOM 1681 C C . GLY A 1 227 ? 6.258 -12.460 5.622 1.00 84.62 227 GLY A C 1
ATOM 1682 O O . GLY A 1 227 ? 6.046 -13.658 5.833 1.00 84.62 227 GLY A O 1
ATOM 1683 N N . ASN A 1 228 ? 7.464 -11.916 5.834 1.00 86.94 228 ASN A N 1
ATOM 1684 C CA . ASN A 1 228 ? 8.623 -12.659 6.357 1.00 86.94 228 ASN A CA 1
ATOM 1685 C C . ASN A 1 228 ? 8.724 -12.671 7.900 1.00 86.94 228 ASN A C 1
ATOM 1687 O O . ASN A 1 228 ? 9.622 -13.309 8.440 1.00 86.94 228 ASN A O 1
ATOM 1691 N N . GLY A 1 229 ? 7.796 -12.023 8.614 1.00 90.44 229 GLY A N 1
ATOM 1692 C CA . GLY A 1 229 ? 7.645 -12.134 10.069 1.00 90.44 229 GLY A CA 1
ATOM 1693 C C . GLY A 1 229 ? 8.269 -11.014 10.909 1.00 90.44 229 GLY A C 1
ATOM 1694 O O . GLY A 1 229 ? 8.138 -11.064 12.138 1.00 90.44 229 GLY A O 1
ATOM 1695 N N . ALA A 1 230 ? 8.889 -10.005 10.290 1.00 93.12 230 ALA A N 1
ATOM 1696 C CA . ALA A 1 230 ? 9.408 -8.826 10.983 1.00 93.12 230 ALA A CA 1
ATOM 1697 C C . ALA A 1 230 ? 8.264 -8.027 11.621 1.00 93.12 230 ALA A C 1
ATOM 1699 O O . ALA A 1 230 ? 7.215 -7.844 11.007 1.00 93.12 230 ALA A O 1
ATOM 1700 N N . LEU A 1 231 ? 8.451 -7.580 12.863 1.00 95.50 231 LEU A N 1
ATOM 1701 C CA . LEU A 1 231 ? 7.447 -6.819 13.605 1.00 95.50 231 LEU A CA 1
ATOM 1702 C C . LEU A 1 231 ? 7.448 -5.354 13.154 1.00 95.50 231 LEU A C 1
ATOM 1704 O O . LEU A 1 231 ? 8.491 -4.711 13.177 1.00 95.50 231 LEU A O 1
ATOM 1708 N N . LEU A 1 232 ? 6.276 -4.846 12.764 1.00 95.50 232 LEU A N 1
ATOM 1709 C CA . LEU A 1 232 ? 6.076 -3.471 12.298 1.00 95.50 232 LEU A CA 1
ATOM 1710 C C . LEU A 1 232 ? 5.326 -2.603 13.314 1.00 95.50 232 LEU A C 1
ATOM 1712 O O . LEU A 1 232 ? 5.651 -1.434 13.480 1.00 95.50 232 LEU A O 1
ATOM 1716 N N . ALA A 1 233 ? 4.313 -3.163 13.975 1.00 94.94 233 ALA A N 1
ATOM 1717 C CA . ALA A 1 233 ? 3.539 -2.482 15.012 1.00 94.94 233 ALA A CA 1
ATOM 1718 C C . ALA A 1 233 ? 3.063 -3.476 16.080 1.00 94.94 233 ALA A C 1
ATOM 1720 O O . ALA A 1 233 ? 2.936 -4.680 15.819 1.00 94.94 233 ALA A O 1
ATOM 1721 N N . GLY A 1 234 ? 2.757 -2.971 17.274 1.00 90.06 234 GLY A N 1
ATOM 1722 C CA . GLY A 1 234 ? 2.301 -3.750 18.422 1.00 90.06 234 GLY A CA 1
ATOM 1723 C C . GLY A 1 234 ? 3.258 -3.750 19.617 1.00 90.06 234 GLY A C 1
ATOM 1724 O O . GLY A 1 234 ? 2.865 -4.185 20.689 1.00 90.06 234 GLY A O 1
ATOM 1725 N N . GLU A 1 235 ? 4.487 -3.264 19.502 1.00 89.00 235 GLU A N 1
ATOM 1726 C CA . GLU A 1 235 ? 5.383 -3.044 20.657 1.00 89.00 235 GLU A CA 1
ATOM 1727 C C . GLU A 1 235 ? 6.130 -1.714 20.487 1.00 89.00 235 GLU A C 1
ATOM 1729 O O . GLU A 1 235 ? 7.308 -1.586 20.805 1.00 89.00 235 GLU A O 1
ATOM 1734 N N . GLY A 1 236 ? 5.434 -0.723 19.927 1.00 90.94 236 GLY A N 1
ATOM 1735 C CA . GLY A 1 236 ? 6.045 0.396 19.220 1.00 90.94 236 GLY A CA 1
ATOM 1736 C C . GLY A 1 236 ? 5.879 0.266 17.704 1.00 90.94 236 GLY A C 1
ATOM 1737 O O . GLY A 1 236 ? 5.626 -0.823 17.182 1.00 90.94 236 GLY A O 1
ATOM 1738 N N . ALA A 1 237 ? 5.998 1.398 17.012 1.00 94.62 237 ALA A N 1
ATOM 1739 C CA . ALA A 1 237 ? 6.031 1.463 15.557 1.00 94.62 237 ALA A CA 1
ATOM 1740 C C . ALA A 1 237 ? 7.477 1.297 15.072 1.00 94.62 237 ALA A C 1
ATOM 1742 O O . ALA A 1 237 ? 8.376 1.996 15.542 1.00 94.62 237 ALA A O 1
ATOM 1743 N N . ALA A 1 238 ? 7.700 0.371 14.146 1.00 95.38 238 ALA A N 1
ATOM 1744 C CA . ALA A 1 238 ? 8.973 0.236 13.457 1.00 95.38 238 ALA A CA 1
ATOM 1745 C C . ALA A 1 238 ? 9.169 1.388 12.463 1.00 95.38 238 ALA A C 1
ATOM 1747 O O . ALA A 1 238 ? 8.203 1.892 11.888 1.00 95.38 238 ALA A O 1
ATOM 1748 N N . THR A 1 239 ? 10.429 1.744 12.220 1.00 95.31 239 THR A N 1
ATOM 1749 C CA . THR A 1 239 ? 10.807 2.703 11.180 1.00 95.31 239 THR A CA 1
ATOM 1750 C C . THR A 1 239 ? 11.409 1.952 10.005 1.00 95.31 239 THR A C 1
ATOM 1752 O O . THR A 1 239 ? 12.448 1.305 10.133 1.00 95.31 239 THR A O 1
ATOM 1755 N N . LEU A 1 240 ? 10.746 2.038 8.860 1.00 94.12 240 LEU A N 1
ATOM 1756 C CA . LEU A 1 240 ? 11.231 1.551 7.578 1.00 94.12 240 LEU A CA 1
ATOM 1757 C C . LEU A 1 240 ? 12.169 2.589 6.950 1.00 94.12 240 LEU A C 1
ATOM 1759 O O . LEU A 1 240 ? 11.947 3.794 7.087 1.00 94.12 240 LEU A O 1
ATOM 1763 N N . SER A 1 241 ? 13.191 2.115 6.241 1.00 93.38 241 SER A N 1
ATOM 1764 C CA . SER A 1 241 ? 14.139 2.939 5.486 1.00 93.38 241 SER A CA 1
ATOM 1765 C C . SER A 1 241 ? 14.309 2.389 4.075 1.00 93.38 241 SER A C 1
ATOM 1767 O O . SER A 1 241 ? 14.316 1.167 3.897 1.00 93.38 241 SER A O 1
ATOM 1769 N N . TYR A 1 242 ? 14.489 3.287 3.112 1.00 89.06 242 TYR A N 1
ATOM 1770 C CA . TYR A 1 242 ? 14.818 2.996 1.721 1.00 89.06 242 TYR A CA 1
ATOM 1771 C C . TYR A 1 242 ? 15.972 3.895 1.288 1.00 89.06 242 TYR A C 1
ATOM 1773 O O . TYR A 1 242 ? 15.917 5.096 1.642 1.00 89.06 242 TYR A O 1
#

Foldseek 3Di:
DDPVQVVQQVVQQVVLVVVQVVLVVVCVVCVVPPLDFRKDFDKDFDDDPNHTRHMHRLAIDTPDDPVVLQVLLQVLLVVLVVVLVCVLVVQLVPLQPDCPDCPGLNVLVVQLVVLVVVCVVPVPDPVSVVSNVVSVVVSVVSVVVSVVVNVVSVVVVVVVLQVLLVLLLVLQQLQQVLQVVQLVCVVVSHHSHVSQSVNSVSSSVNSSSAAWDWDADPSGGIWIAHPVGHTQHDVDGDRDDD

Secondary structure (DSSP, 8-state):
--HHHHHHHHHHHHHHHHHHHHHHHHHHHTTTSTT---EEEEEEEEEETTEEEEEEEEEEEE---HHHHHHHHHHHHHHHHHHHHHHHHHHHHHTT--TTSTTSHHHHHHHHHHHHHHHHH-TT-HHHHHHHHHHHHHHHHHHHHHHHHHHHHHHHHHHHHHHHHHHHHHHHHHHHHHHHHHHHHHHTT---HHHHHHHHHHHHHHHHHS-EEEEE-TTSSEEEEETT--EEESSS------

pLDDT: mean 93.28, std 4.78, range [62.56, 98.38]

Mean predicted aligned error: 6.32 Å

Sequence (242 aa):
MSVTSILNNANTGLIAAQTQLRVVSDNVSNVNTPGYVRKVADQVALSSQGVGSGVEVTRIRLATDRFLQAASLSANSEASRQGVRYELYDRIQSLFGDPGGTSGFFSQVDSIFASFASSAEDPTSSPRRQDALFKTQALFDESTRIANQIQAVREDADGRIQTAVESANNLLTQIEALNVQIGRAKVVNGDASGAETAQAALVDQLASLMDIRVSARAVGGVSIRTGNGALLAGEGAATLSY

Nearest PDB structures (foldseek):
  2d4y-assembly1_A  TM=9.089E-01  e=2.935E-06  Salmonella enterica subsp. enterica serovar Typhimurium
  2d4y-assembly2_B  TM=8.573E-01  e=6.241E-06  Salmonella enterica subsp. enterica serovar Typhimurium
  5xbj-assembly1_A  TM=8.137E-01  e=3.287E-03  Campylobacter jejuni
  1dow-assembly1_A  TM=4.260E-01  e=4.058E-01  Mus musculus
  4ons-assembly1_A  TM=4.527E-01  e=1.295E+00  Mus musculus